Protein 3RFE (pdb70)

Organism: Homo sapiens (NCBI:txid9606)

CATH classification: 3.80.10.10

GO terms:
  GO:0005886 plasma membrane (C, TAS)
  GO:0042802 identical protein binding (F, IPI)
  GO:0005515 protein binding (F, IPI)
  GO:0010572 positive regulation of platelet activation (P, IDA)
  GO:0051209 release of sequestered calcium ion into cytosol (P, IDA)
  GO:0007597 blood coagulation, intrinsic pathway (P, IPI)

InterPro domains:
  IPR000372 Leucine-rich repeat N-terminal domain [SM00013] (25-59)
  IPR000483 Cysteine-rich flanking region, C-terminal [SM00082] (89-142)
  IPR032675 Leucine-rich repeat domain superfamily [G3DSA:3.80.10.10] (25-147)
  IPR052313 Platelet Glycoprotein Ib-IX-V Complex [PTHR22650] (9-182)
  IPR060417 Platelet glycoprotein Ib beta chain, C-terminal [PF28456] (143-193)

Structure (mmCIF, N/CA/C/O backbone):
data_3RFE
#
_entry.id   3RFE
#
_cell.length_a   61.506
_cell.length_b   34.764
_cell.length_c   71.532
_cell.angle_alpha   90.00
_cell.angle_beta   92.15
_cell.angle_gamma   90.00
#
_symmetry.space_group_name_H-M   'P 1 21 1'
#
loop_
_entity.id
_entity.type
_entity.pdbx_description
1 polymer 'Platelet glycoprotein Ib beta chain'
2 non-polymer 2-acetamido-2-deoxy-beta-D-glucopyranose
3 non-polymer 'MAGNESIUM ION'
4 non-polymer 'SULFATE ION'
5 water water
#
loop_
_atom_site.group_PDB
_atom_site.id
_atom_site.type_symbol
_atom_site.label_atom_id
_atom_site.label_alt_id
_atom_site.label_comp_id
_atom_site.label_asym_id
_atom_site.label_e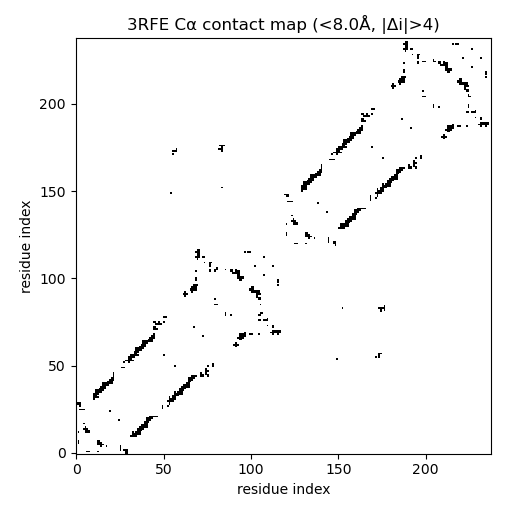ntity_id
_atom_site.label_seq_id
_atom_site.pdbx_PDB_ins_code
_atom_site.Cartn_x
_atom_site.Cartn_y
_atom_site.Cartn_z
_atom_site.occupancy
_atom_site.B_iso_or_equiv
_atom_site.auth_seq_id
_atom_site.auth_comp_id
_atom_site.auth_asym_id
_atom_site.auth_atom_id
_atom_site.pdbx_PDB_model_num
ATOM 1 N N . PRO A 1 1 ? 13.580 -2.996 3.994 1.00 28.53 0 PRO A N 1
ATOM 2 C CA . PRO A 1 1 ? 14.424 -2.999 2.765 1.00 27.48 0 PRO A CA 1
ATOM 3 C C . PRO A 1 1 ? 15.957 -2.728 3.036 1.00 23.79 0 PRO A C 1
ATOM 4 O O . PRO A 1 1 ? 16.327 -1.611 3.313 1.00 25.54 0 PRO A O 1
ATOM 8 N N . CYS A 1 2 ? 16.802 -3.745 2.954 1.00 20.13 1 CYS A N 1
ATOM 9 C CA . CYS A 1 2 ? 18.213 -3.620 3.351 1.00 17.13 1 CYS A CA 1
ATOM 10 C C . CYS A 1 2 ? 19.048 -2.997 2.243 1.00 16.06 1 CYS A C 1
ATOM 11 O O . CYS A 1 2 ? 19.139 -3.582 1.179 1.00 16.25 1 CYS A O 1
ATOM 14 N N . PRO A 1 3 ? 19.663 -1.817 2.476 1.00 15.25 2 PRO A N 1
ATOM 15 C CA . PRO A 1 3 ? 20.418 -1.095 1.467 1.00 15.56 2 PRO A CA 1
ATOM 16 C C . PRO A 1 3 ? 21.472 -1.961 0.827 1.00 13.28 2 PRO A C 1
ATOM 17 O O . PRO A 1 3 ? 22.109 -2.754 1.515 1.00 14.97 2 PRO A O 1
ATOM 21 N N . ALA A 1 4 ? 21.650 -1.802 -0.468 1.00 15.09 3 ALA A N 1
ATOM 22 C CA . ALA A 1 4 ? 22.372 -2.655 -1.287 1.00 16.95 3 ALA A CA 1
ATOM 23 C C . ALA A 1 4 ? 23.697 -2.962 -0.842 1.00 15.22 3 ALA A C 1
ATOM 24 O O . ALA A 1 4 ? 24.046 -4.160 -0.876 1.00 16.26 3 ALA A O 1
ATOM 26 N N . PRO A 1 5 ? 24.488 -1.970 -0.429 1.00 14.56 4 PRO A N 1
ATOM 27 C CA . PRO A 1 5 ? 25.852 -2.373 -0.011 1.00 13.19 4 PRO A CA 1
ATOM 28 C C . PRO A 1 5 ? 25.978 -3.216 1.310 1.00 10.90 4 PRO A C 1
ATOM 29 O O . PRO A 1 5 ? 27.031 -3.822 1.581 1.00 15.70 4 PRO A O 1
ATOM 33 N N . CYS A 1 6 ? 24.923 -3.240 2.127 1.00 9.56 5 CYS A N 1
ATOM 34 C CA . CYS A 1 6 ? 24.969 -3.699 3.550 1.00 10.79 5 CYS A CA 1
ATOM 35 C C . CYS A 1 6 ? 24.367 -5.079 3.782 1.00 11.07 5 CYS A C 1
ATOM 36 O O . CYS A 1 6 ? 23.715 -5.643 2.877 1.00 11.63 5 CYS A O 1
ATOM 39 N N . SER A 1 7 ? 24.567 -5.623 4.959 1.00 11.64 6 SER A N 1
ATOM 40 C CA . SER A 1 7 ? 23.931 -6.885 5.424 1.00 14.03 6 SER A CA 1
ATOM 41 C C . SER A 1 7 ? 23.087 -6.535 6.650 1.00 14.54 6 SER A C 1
ATOM 42 O O . SER A 1 7 ? 23.617 -5.922 7.582 1.00 14.91 6 SER A O 1
ATOM 45 N N . CYS A 1 8 ? 21.796 -6.898 6.675 1.00 14.06 7 CYS A N 1
ATOM 46 C CA . CYS A 1 8 ? 20.889 -6.599 7.749 1.00 14.48 7 CYS A CA 1
ATOM 47 C C . CYS A 1 8 ? 20.491 -7.928 8.463 1.00 15.53 7 CYS A C 1
ATOM 48 O O . CYS A 1 8 ? 20.303 -8.953 7.796 1.00 19.26 7 CYS A O 1
ATOM 51 N N . ALA A 1 9 ? 20.369 -7.902 9.786 1.00 17.26 8 ALA A N 1
ATOM 52 C CA . ALA A 1 9 ? 19.645 -8.958 10.542 1.00 19.30 8 ALA A CA 1
ATOM 53 C C . ALA A 1 9 ? 18.839 -8.217 11.592 1.00 20.92 8 ALA A C 1
ATOM 54 O O . ALA A 1 9 ? 19.411 -7.427 12.342 1.00 21.74 8 ALA A O 1
ATOM 56 N N . GLY A 1 10 ? 17.521 -8.449 11.671 1.00 22.21 9 GLY A N 1
ATOM 57 C CA . GLY A 1 10 ? 16.736 -7.802 12.736 1.00 22.89 9 GLY A CA 1
ATOM 58 C C . GLY A 1 10 ? 16.795 -6.329 12.454 1.00 21.94 9 GLY A C 1
ATOM 59 O O . GLY A 1 10 ? 16.477 -5.920 11.344 1.00 24.80 9 GLY A O 1
ATOM 60 N N . THR A 1 11 ? 17.195 -5.532 13.439 1.00 22.05 10 THR A N 1
ATOM 61 C CA . THR A 1 11 ? 17.265 -4.067 13.232 1.00 20.74 10 THR A CA 1
ATOM 62 C C . THR A 1 11 ? 18.754 -3.610 13.301 1.00 17.40 10 THR A C 1
ATOM 63 O O . THR A 1 11 ? 19.032 -2.412 13.526 1.00 16.72 10 THR A O 1
ATOM 67 N N . LEU A 1 12 ? 19.678 -4.545 13.120 1.00 15.98 11 LEU A N 1
ATOM 68 C CA . LEU A 1 12 ? 21.098 -4.240 12.922 0.50 12.40 11 LEU A CA 1
ATOM 69 C C . LEU A 1 12 ? 21.336 -4.140 11.422 1.00 13.59 11 LEU A C 1
ATOM 70 O O . LEU A 1 12 ? 20.958 -5.031 10.620 1.00 16.04 11 LEU A O 1
ATOM 75 N N . VAL A 1 13 ? 21.964 -3.042 11.052 1.00 10.99 12 VAL A N 1
ATOM 76 C CA . VAL A 1 13 ? 22.403 -2.826 9.652 1.00 10.24 12 VAL A CA 1
ATOM 77 C C . VAL A 1 13 ? 23.923 -2.814 9.711 1.00 9.51 12 VAL A C 1
ATOM 78 O O . VAL A 1 13 ? 24.515 -1.870 10.351 1.00 10.60 12 VAL A O 1
ATOM 82 N N . ASP A 1 14 ? 24.604 -3.782 9.108 1.00 8.91 13 ASP A N 1
ATOM 83 C CA . ASP A 1 14 ? 26.045 -3.847 9.015 1.00 9.17 13 ASP A CA 1
ATOM 84 C C . ASP A 1 14 ? 26.477 -3.275 7.668 1.00 8.70 13 ASP A C 1
ATOM 85 O O . ASP A 1 14 ? 26.355 -3.967 6.623 1.00 8.46 13 ASP A O 1
ATOM 90 N N . CYS A 1 15 ? 26.967 -2.049 7.662 1.00 7.98 14 CYS A N 1
ATOM 91 C CA . CYS A 1 15 ? 27.556 -1.433 6.504 1.00 7.47 14 CYS A CA 1
ATOM 92 C C . CYS A 1 15 ? 29.036 -1.197 6.715 1.00 6.48 14 CYS A C 1
ATOM 93 O O . CYS A 1 15 ? 29.602 -0.299 6.073 1.00 7.93 14 CYS A O 1
ATOM 96 N N . GLY A 1 16 ? 29.696 -1.945 7.567 1.00 6.43 15 GLY A N 1
ATOM 97 C CA . GLY A 1 16 ? 31.064 -1.682 7.875 1.00 6.83 15 GLY A CA 1
ATOM 98 C C . GLY A 1 16 ? 32.057 -2.160 6.840 1.00 6.14 15 GLY A C 1
ATOM 99 O O . GLY A 1 16 ? 31.749 -3.134 6.090 1.00 7.09 15 GLY A O 1
ATOM 100 N N . ARG A 1 17 ? 33.221 -1.550 6.742 1.00 5.81 16 ARG A N 1
ATOM 101 C CA . ARG A 1 17 ? 34.361 -2.185 6.063 1.00 6.35 16 ARG A CA 1
ATOM 102 C C . ARG A 1 17 ? 34.067 -2.493 4.619 1.00 7.23 16 ARG A C 1
ATOM 103 O O . ARG A 1 17 ? 34.427 -3.527 4.078 1.00 8.62 16 ARG A O 1
ATOM 111 N N . ARG A 1 18 ? 33.382 -1.567 3.948 1.00 6.43 17 ARG A N 1
ATOM 112 C CA . ARG A 1 18 ? 32.894 -1.731 2.600 1.00 6.82 17 ARG A CA 1
ATOM 113 C C . ARG A 1 18 ? 33.344 -0.591 1.677 1.00 6.59 17 ARG A C 1
ATOM 114 O O . ARG A 1 18 ? 32.788 -0.437 0.576 1.00 7.16 17 ARG A O 1
ATOM 122 N N . GLY A 1 19 ? 34.298 0.193 2.077 1.00 6.25 18 GLY A N 1
ATOM 123 C CA . GLY A 1 19 ? 34.843 1.227 1.247 1.00 7.01 18 GLY A CA 1
ATOM 124 C C . GLY A 1 19 ? 33.869 2.359 1.019 1.00 6.34 18 GLY A C 1
ATOM 125 O O . GLY A 1 19 ? 34.030 3.117 0.033 1.00 7.57 18 GLY A O 1
ATOM 126 N N . LEU A 1 20 ? 32.846 2.555 1.846 1.00 5.93 19 LEU A N 1
ATOM 127 C CA . LEU A 1 20 ? 31.851 3.611 1.637 1.00 6.01 19 LEU A CA 1
ATOM 128 C C . LEU A 1 20 ? 32.401 4.987 1.850 1.00 5.74 19 LEU A C 1
ATOM 129 O O . LEU A 1 20 ? 33.281 5.236 2.659 1.00 5.75 19 LEU A O 1
ATOM 134 N N . THR A 1 21 ? 31.836 5.865 1.060 1.00 6.12 20 THR A N 1
ATOM 135 C CA . THR A 1 21 ? 32.103 7.334 1.151 1.00 6.77 20 THR A CA 1
ATOM 136 C C . THR A 1 21 ? 30.786 8.063 1.180 1.00 5.93 20 THR A C 1
ATOM 137 O O . THR A 1 21 ? 29.732 7.511 0.950 1.00 6.40 20 THR A O 1
ATOM 141 N N . TRP A 1 22 ? 30.826 9.399 1.483 1.00 6.73 21 TRP A N 1
ATOM 142 C CA . TRP A 1 22 ? 29.608 10.175 1.360 1.00 6.86 21 TRP A CA 1
ATOM 143 C C . TRP A 1 22 ? 28.912 9.934 0.046 1.00 7.18 21 TRP A C 1
ATOM 144 O O . TRP A 1 22 ? 27.721 9.727 0.051 1.00 8.69 21 TRP A O 1
ATOM 155 N N . ALA A 1 23 ? 29.650 9.987 -1.036 1.00 7.55 22 ALA A N 1
ATOM 156 C CA . ALA A 1 23 ? 29.029 9.859 -2.393 1.00 9.22 22 ALA A CA 1
ATOM 157 C C . ALA A 1 23 ? 28.312 8.534 -2.526 1.00 9.83 22 ALA A C 1
ATOM 158 O O . ALA A 1 23 ? 27.222 8.520 -3.190 1.00 11.05 22 ALA A O 1
ATOM 160 N N . SER A 1 24 ? 28.832 7.465 -1.970 1.00 8.22 23 SER A N 1
ATOM 161 C CA . SER A 1 24 ? 28.285 6.136 -2.205 1.00 7.98 23 SER A CA 1
ATOM 162 C C . SER A 1 24 ? 27.426 5.618 -1.106 1.00 7.87 23 SER A C 1
ATOM 163 O O . SER A 1 24 ? 26.846 4.529 -1.252 1.00 11.77 23 SER A O 1
ATOM 166 N N . LEU A 1 25 ? 27.248 6.314 0.006 1.00 8.29 24 LEU A N 1
ATOM 167 C CA . LEU A 1 25 ? 26.366 5.827 1.067 1.00 8.98 24 LEU A CA 1
ATOM 168 C C . LEU A 1 25 ? 24.919 5.756 0.580 1.00 11.18 24 LEU A C 1
ATOM 169 O O . LEU A 1 25 ? 24.428 6.621 -0.203 1.00 11.91 24 LEU A O 1
ATOM 174 N N . PRO A 1 26 ? 24.216 4.735 1.030 1.00 10.97 25 PRO A N 1
ATOM 175 C CA . PRO A 1 26 ? 22.771 4.683 0.803 1.00 11.98 25 PRO A CA 1
ATOM 176 C C . PRO A 1 26 ? 22.108 5.960 1.237 1.00 14.02 25 PRO A C 1
ATOM 177 O O . PRO A 1 26 ? 22.522 6.580 2.273 1.00 12.38 25 PRO A O 1
ATOM 181 N N . THR A 1 27 ? 21.092 6.414 0.514 1.00 15.16 26 THR A N 1
ATOM 182 C CA . THR A 1 27 ? 20.469 7.667 0.937 1.00 19.89 26 THR A CA 1
ATOM 183 C C . THR A 1 27 ? 19.498 7.491 2.073 1.00 22.17 26 THR A C 1
ATOM 184 O O . THR A 1 27 ? 19.197 8.473 2.765 1.00 26.06 26 THR A O 1
ATOM 188 N N . ALA A 1 28 ? 19.037 6.261 2.243 1.00 22.40 27 ALA A N 1
ATOM 189 C CA . ALA A 1 28 ? 18.313 5.949 3.468 1.00 24.38 27 ALA A CA 1
ATOM 190 C C . ALA A 1 28 ? 18.445 4.477 3.889 1.00 23.85 27 ALA A C 1
ATOM 191 O O . ALA A 1 28 ? 18.923 3.555 3.172 1.00 23.05 27 ALA A O 1
ATOM 193 N N . PHE A 1 29 ? 18.008 4.251 5.109 1.00 24.41 28 PHE A N 1
ATOM 194 C CA . PHE A 1 29 ? 18.239 3.022 5.812 1.00 22.32 28 PHE A CA 1
ATOM 195 C C . PHE A 1 29 ? 16.893 2.715 6.376 1.00 21.17 28 PHE A C 1
ATOM 196 O O . PHE A 1 29 ? 16.026 3.601 6.482 1.00 22.52 28 PHE A O 1
ATOM 204 N N . PRO A 1 30 ? 16.684 1.471 6.742 1.00 20.13 29 PRO A N 1
ATOM 205 C CA . PRO A 1 30 ? 15.386 1.085 7.258 1.00 19.96 29 PRO A CA 1
ATOM 206 C C . PRO A 1 30 ? 15.042 1.971 8.466 1.00 19.93 29 PRO A C 1
ATOM 207 O O . PRO A 1 30 ? 15.866 2.114 9.382 1.00 17.88 29 PRO A O 1
ATOM 211 N N . VAL A 1 31 ? 13.850 2.558 8.468 1.00 20.28 30 VAL A N 1
ATOM 212 C CA . VAL A 1 31 ? 13.455 3.500 9.522 1.00 21.14 30 VAL A CA 1
ATOM 213 C C . VAL A 1 31 ? 13.445 2.830 10.941 1.00 20.22 30 VAL A C 1
ATOM 214 O O . VAL A 1 31 ? 13.555 3.524 11.960 1.00 21.20 30 VAL A O 1
ATOM 218 N N . ASP A 1 32 ? 13.323 1.512 11.032 1.00 18.11 31 ASP A N 1
ATOM 219 C CA . ASP A 1 32 ? 13.352 0.821 12.314 1.00 19.11 31 ASP A CA 1
ATOM 220 C C . ASP A 1 32 ? 14.748 0.441 12.847 1.00 17.98 31 ASP A C 1
ATOM 221 O O . ASP A 1 32 ? 14.874 -0.232 13.875 1.00 17.10 31 ASP A O 1
ATOM 226 N N . THR A 1 33 ? 15.800 0.872 12.136 1.00 16.15 32 THR A N 1
ATOM 227 C CA . THR A 1 33 ? 17.164 0.471 12.534 1.00 12.75 32 THR A CA 1
ATOM 228 C C . THR A 1 33 ? 17.500 0.966 13.996 1.00 11.75 32 THR A C 1
ATOM 229 O O . THR A 1 33 ? 17.253 2.097 14.297 1.00 13.31 32 THR A O 1
ATOM 233 N N . THR A 1 34 ? 18.044 0.054 14.738 1.00 12.20 33 THR A N 1
ATOM 234 C CA . THR A 1 34 ? 18.514 0.376 16.092 1.00 14.07 33 THR A CA 1
ATOM 235 C C . THR A 1 34 ? 20.037 0.388 16.265 1.00 12.87 33 THR A C 1
ATOM 236 O O . THR A 1 34 ? 20.538 1.061 17.175 1.00 11.77 33 THR A O 1
ATOM 240 N N . GLU A 1 35 ? 20.769 -0.347 15.398 1.00 12.09 34 GLU A N 1
ATOM 241 C CA . GLU A 1 35 ? 22.220 -0.329 15.444 1.00 11.61 34 GLU A CA 1
ATOM 242 C C . GLU A 1 35 ? 22.710 -0.256 13.991 1.00 10.29 34 GLU A C 1
ATOM 243 O O . GLU A 1 35 ? 22.333 -1.117 13.148 1.00 12.51 34 GLU A O 1
ATOM 249 N N . LEU A 1 36 ? 23.535 0.762 13.726 1.00 8.80 35 LEU A N 1
ATOM 250 C CA . LEU A 1 36 ? 24.150 0.946 12.378 1.00 7.23 35 LEU A CA 1
ATOM 251 C C . LEU A 1 36 ? 25.636 0.854 12.490 1.00 7.41 35 LEU A C 1
ATOM 252 O O . LEU A 1 36 ? 26.292 1.657 13.261 1.00 8.97 35 LEU A O 1
ATOM 257 N N . VAL A 1 37 ? 26.250 -0.066 11.774 1.00 6.58 36 VAL A N 1
ATOM 258 C CA . VAL A 1 37 ? 27.703 -0.225 11.710 1.00 6.77 36 VAL A CA 1
ATOM 259 C C . VAL A 1 37 ? 28.237 0.456 10.451 1.00 5.92 36 VAL A C 1
ATOM 260 O O . VAL A 1 37 ? 27.903 0.010 9.333 1.00 7.15 36 VAL A O 1
ATOM 264 N N . LEU A 1 38 ? 29.036 1.488 10.628 1.00 5.69 37 LEU A N 1
ATOM 265 C CA . LEU A 1 38 ? 29.784 2.178 9.543 1.00 5.29 37 LEU A CA 1
ATOM 266 C C . LEU A 1 38 ? 31.238 2.143 9.758 1.00 5.17 37 LEU A C 1
ATOM 267 O O . LEU A 1 38 ? 31.999 2.830 9.044 1.00 5.03 37 LEU A O 1
ATOM 272 N N . THR A 1 39 ? 31.728 1.355 10.711 1.00 6.21 38 THR A N 1
ATOM 273 C CA . THR A 1 39 ? 33.145 1.257 11.044 1.00 5.69 38 THR A CA 1
ATOM 274 C C . THR A 1 39 ? 33.992 0.889 9.864 1.00 4.88 38 THR A C 1
ATOM 275 O O . THR A 1 39 ? 33.606 -0.018 9.056 1.00 6.03 38 THR A O 1
ATOM 279 N N . GLY A 1 40 ? 35.126 1.525 9.722 1.00 5.02 39 GLY A N 1
ATOM 280 C CA . GLY A 1 40 ? 36.146 1.024 8.849 1.00 5.79 39 GLY A CA 1
ATOM 281 C C . GLY A 1 40 ? 35.899 1.275 7.383 1.00 5.64 39 GLY A C 1
ATOM 282 O O . GLY A 1 40 ? 36.424 0.554 6.537 1.00 7.15 39 GLY A O 1
ATOM 283 N N . ASN A 1 41 ? 35.091 2.287 7.056 1.00 5.52 40 ASN A N 1
ATOM 284 C CA . ASN A 1 41 ? 34.890 2.755 5.654 1.00 5.72 40 ASN A CA 1
ATOM 285 C C . ASN A 1 41 ? 35.899 3.810 5.331 1.00 5.58 40 ASN A C 1
ATOM 286 O O . ASN A 1 41 ? 36.934 3.910 5.935 1.00 7.02 40 ASN A O 1
ATOM 291 N N . ASN A 1 42 ? 35.519 4.625 4.317 1.00 5.81 41 ASN A N 1
ATOM 292 C CA . ASN A 1 42 ? 36.326 5.697 3.818 1.00 6.94 41 ASN A CA 1
ATOM 293 C C . ASN A 1 42 ? 35.666 7.054 4.063 1.00 5.68 41 ASN A C 1
ATOM 294 O O . ASN A 1 42 ? 35.888 8.030 3.299 1.00 7.36 41 ASN A O 1
ATOM 299 N N . LEU A 1 43 ? 34.842 7.164 5.096 1.00 5.64 42 LEU A N 1
ATOM 300 C CA . LEU A 1 43 ? 34.039 8.367 5.307 1.00 5.35 42 LEU A CA 1
ATOM 301 C C . LEU A 1 43 ? 34.825 9.492 5.953 1.00 5.65 42 LEU A C 1
ATOM 302 O O . LEU A 1 43 ? 35.563 9.298 6.914 1.00 5.45 42 LEU A O 1
ATOM 307 N N . THR A 1 44 ? 34.616 10.672 5.375 1.00 5.18 43 THR A N 1
ATOM 308 C CA . THR A 1 44 ? 35.222 11.879 5.931 1.00 5.45 43 THR A CA 1
ATOM 309 C C . THR A 1 44 ? 34.173 12.753 6.639 1.00 4.03 43 THR A C 1
ATOM 310 O O . THR A 1 44 ? 34.551 13.636 7.459 1.00 5.31 43 THR A O 1
ATOM 314 N N . ALA A 1 45 ? 32.899 12.557 6.357 1.00 4.95 44 ALA A N 1
ATOM 315 C CA . ALA A 1 45 ? 31.767 13.247 6.971 1.00 5.06 44 ALA A CA 1
ATOM 316 C C . ALA A 1 45 ? 30.529 12.453 6.611 1.00 4.17 44 ALA A C 1
ATOM 317 O O . ALA A 1 45 ? 30.570 11.532 5.778 1.00 6.09 44 ALA A O 1
ATOM 319 N N . LEU A 1 46 ? 29.402 12.776 7.230 1.00 5.96 45 LEU A N 1
ATOM 320 C CA . LEU A 1 46 ? 28.091 12.172 6.941 1.00 6.23 45 LEU A CA 1
ATOM 321 C C . LEU A 1 46 ? 27.118 13.181 6.353 1.00 7.50 45 LEU A C 1
ATOM 322 O O . LEU A 1 46 ? 27.064 14.297 6.813 1.00 8.54 45 LEU A O 1
ATOM 327 N N . PRO A 1 47 ? 26.325 12.802 5.316 1.00 8.30 46 PRO A N 1
ATOM 328 C CA . PRO A 1 47 ? 25.326 13.689 4.732 1.00 9.79 46 PRO A CA 1
ATOM 329 C C . PRO A 1 47 ? 24.335 14.208 5.805 1.00 10.22 46 PRO A C 1
ATOM 330 O O . PRO A 1 47 ? 24.005 13.454 6.744 1.00 10.73 46 PRO A O 1
ATOM 334 N N . PRO A 1 48 ? 23.872 15.445 5.686 1.00 11.04 47 PRO A N 1
ATOM 335 C CA . PRO A 1 48 ? 22.964 15.983 6.668 1.00 14.16 47 PRO A CA 1
ATOM 336 C C . PRO A 1 48 ? 21.698 15.141 6.689 1.00 15.46 47 PRO A C 1
ATOM 337 O O . PRO A 1 48 ? 21.232 14.714 5.676 1.00 17.79 47 PRO A O 1
ATOM 341 N N . GLY A 1 49 ? 21.129 14.891 7.862 1.00 18.05 48 GLY A N 1
ATOM 342 C CA . GLY A 1 49 ? 19.881 14.145 7.950 1.00 19.99 48 GLY A CA 1
ATOM 343 C C . GLY A 1 49 ? 19.990 12.620 7.950 1.00 21.42 48 GLY A C 1
ATOM 344 O O . GLY A 1 49 ? 18.997 11.967 8.286 1.00 22.49 48 GLY A O 1
ATOM 345 N N . LEU A 1 50 ? 21.134 12.019 7.596 1.00 16.87 49 LEU A N 1
ATOM 346 C CA . LEU A 1 50 ? 21.198 10.554 7.519 1.00 15.37 49 LEU A CA 1
ATOM 347 C C . LEU A 1 50 ? 20.857 9.925 8.881 1.00 14.41 49 LEU A C 1
ATOM 348 O O . LEU A 1 50 ? 20.017 9.082 8.960 1.00 14.21 49 LEU A O 1
ATOM 353 N N . LEU A 1 51 ? 21.531 10.340 9.967 1.00 13.80 50 LEU A N 1
ATOM 354 C CA . LEU A 1 51 ? 21.266 9.695 11.260 1.00 14.09 50 LEU A CA 1
ATOM 355 C C . LEU A 1 51 ? 19.929 10.179 11.872 1.00 16.39 50 LEU A C 1
ATOM 356 O O . LEU A 1 51 ? 19.268 9.414 12.530 1.00 15.54 50 LEU A O 1
ATOM 361 N N . ASP A 1 52 ? 19.570 11.437 11.642 1.00 16.36 51 ASP A N 1
ATOM 362 C CA . ASP A 1 52 ? 18.286 11.948 12.207 1.00 19.59 51 ASP A CA 1
ATOM 363 C C . ASP A 1 52 ? 17.057 11.345 11.566 1.00 20.17 51 ASP A C 1
ATOM 364 O O . ASP A 1 52 ? 15.975 11.499 12.095 1.00 22.23 51 ASP A O 1
ATOM 369 N N . ALA A 1 53 ? 17.184 10.659 10.440 1.00 18.57 52 ALA A N 1
ATOM 370 C CA . ALA A 1 53 ? 16.066 10.061 9.756 1.00 18.61 52 ALA A CA 1
ATOM 371 C C . ALA A 1 53 ? 15.964 8.680 10.356 1.00 17.18 52 ALA A C 1
ATOM 372 O O . ALA A 1 53 ? 15.140 7.825 9.919 1.00 17.96 52 ALA A O 1
ATOM 374 N N . LEU A 1 54 ? 16.788 8.390 11.383 1.00 15.96 53 LEU A N 1
ATOM 375 C CA . LEU A 1 54 ? 16.718 7.055 11.980 1.00 14.63 53 LEU A CA 1
ATOM 376 C C . LEU A 1 54 ? 16.301 7.205 13.459 1.00 17.70 53 LEU A C 1
ATOM 377 O O . LEU A 1 54 ? 17.135 7.148 14.385 1.00 16.97 53 LEU A O 1
ATOM 382 N N . PRO A 1 55 ? 14.988 7.406 13.693 1.00 18.64 54 PRO A N 1
ATOM 383 C CA . PRO A 1 55 ? 14.556 7.876 15.017 1.00 21.15 54 PRO A CA 1
ATOM 384 C C . PRO A 1 55 ? 14.636 6.825 16.103 1.00 18.91 54 PRO A C 1
ATOM 385 O O . PRO A 1 55 ? 14.528 7.183 17.315 1.00 22.17 54 PRO A O 1
ATOM 389 N N . ALA A 1 56 ? 14.822 5.557 15.755 1.00 17.05 55 ALA A N 1
ATOM 390 C CA . ALA A 1 56 ? 14.975 4.467 16.679 1.00 14.97 55 ALA A CA 1
ATOM 391 C C . ALA A 1 56 ? 16.479 4.083 16.963 1.00 14.26 55 ALA A C 1
ATOM 392 O O . ALA A 1 56 ? 16.785 3.165 17.718 1.00 13.87 55 ALA A O 1
ATOM 394 N N . LEU A 1 57 ? 17.419 4.818 16.329 1.00 13.36 56 LEU A N 1
ATOM 395 C CA . LEU A 1 57 ? 18.829 4.406 16.455 1.00 11.84 56 LEU A CA 1
ATOM 396 C C . LEU A 1 57 ? 19.291 4.519 17.912 1.00 10.46 56 LEU A C 1
ATOM 397 O O . LEU A 1 57 ? 19.095 5.596 18.539 1.00 12.94 56 LEU A O 1
ATOM 402 N N . ARG A 1 58 ? 19.855 3.451 18.376 1.00 10.36 57 ARG A N 1
ATOM 403 C CA . ARG A 1 58 ? 20.458 3.472 19.725 1.00 13.27 57 ARG A CA 1
ATOM 404 C C . ARG A 1 58 ? 21.937 3.803 19.676 1.00 15.50 57 ARG A C 1
ATOM 405 O O . ARG A 1 58 ? 22.472 4.657 20.439 1.00 17.77 57 ARG A O 1
ATOM 413 N N . THR A 1 59 ? 22.625 3.140 18.784 1.00 16.58 58 THR A N 1
ATOM 414 C CA . THR A 1 59 ? 24.046 3.260 18.715 1.00 17.08 58 THR A CA 1
ATOM 415 C C . THR A 1 59 ? 24.435 3.240 17.221 1.00 15.11 58 THR A C 1
ATOM 416 O O . THR A 1 59 ? 23.796 2.544 16.366 1.00 15.49 58 THR A O 1
ATOM 420 N N . ALA A 1 60 ? 25.459 3.997 16.925 1.00 14.43 59 ALA A N 1
ATOM 421 C CA . ALA A 1 60 ? 26.073 3.947 15.610 1.00 11.62 59 ALA A CA 1
ATOM 422 C C . ALA A 1 60 ? 27.539 3.627 15.844 1.00 10.70 59 ALA A C 1
ATOM 423 O O . ALA A 1 60 ? 28.177 4.234 16.780 1.00 12.41 59 ALA A O 1
ATOM 425 N N . HIS A 1 61 ? 28.171 2.709 15.081 1.00 7.97 60 HIS A N 1
ATOM 426 C CA . HIS A 1 61 ? 29.586 2.437 15.160 1.00 6.68 60 HIS A CA 1
ATOM 427 C C . HIS A 1 61 ? 30.260 3.134 14.044 1.00 6.52 60 HIS A C 1
ATOM 428 O O . HIS A 1 61 ? 29.959 2.819 12.864 1.00 6.44 60 HIS A O 1
ATOM 435 N N . LEU A 1 62 ? 31.161 4.069 14.363 1.00 6.06 61 LEU A N 1
ATOM 436 C CA . LEU A 1 62 ? 31.660 5.030 13.394 1.00 6.48 61 LEU A CA 1
ATOM 437 C C . LEU A 1 62 ? 33.171 5.078 13.340 1.00 5.59 61 LEU A C 1
ATOM 438 O O . LEU A 1 62 ? 33.758 5.917 12.613 1.00 6.23 61 LEU A O 1
ATOM 443 N N . GLY A 1 63 ? 33.863 4.201 14.093 1.00 5.06 62 GLY A N 1
ATOM 444 C CA . GLY A 1 63 ? 35.301 4.317 14.189 1.00 5.75 62 GLY A CA 1
ATOM 445 C C . GLY A 1 63 ? 36.007 3.899 12.949 1.00 5.69 62 GLY A C 1
ATOM 446 O O . GLY A 1 63 ? 35.394 3.323 11.991 1.00 6.02 62 GLY A O 1
ATOM 447 N N . ALA A 1 64 ? 37.295 4.145 12.904 1.00 5.86 63 ALA A N 1
ATOM 448 C CA . ALA A 1 64 ? 38.141 3.691 11.810 1.00 7.68 63 ALA A CA 1
ATOM 449 C C . ALA A 1 64 ? 37.730 4.260 10.480 1.00 6.39 63 ALA A C 1
ATOM 450 O O . ALA A 1 64 ? 37.814 3.612 9.468 1.00 8.75 63 ALA A O 1
ATOM 452 N N . ASN A 1 65 ? 37.270 5.503 10.452 1.00 6.01 64 ASN A N 1
ATOM 453 C CA . ASN A 1 65 ? 37.062 6.314 9.228 1.00 5.61 64 ASN A CA 1
ATOM 454 C C . ASN A 1 65 ? 37.916 7.542 9.318 1.00 5.51 64 ASN A C 1
ATOM 455 O O . ASN A 1 65 ? 38.176 8.036 10.439 1.00 5.29 64 ASN A O 1
ATOM 460 N N . PRO A 1 66 ? 38.351 8.073 8.181 1.00 5.19 65 PRO A N 1
ATOM 461 C CA . PRO A 1 66 ? 39.239 9.226 8.164 1.00 5.47 65 PRO A CA 1
ATOM 462 C C . PRO A 1 66 ? 38.445 10.524 8.354 1.00 5.33 65 PRO A C 1
ATOM 463 O O . PRO A 1 66 ? 38.396 11.395 7.457 1.00 6.18 65 PRO A O 1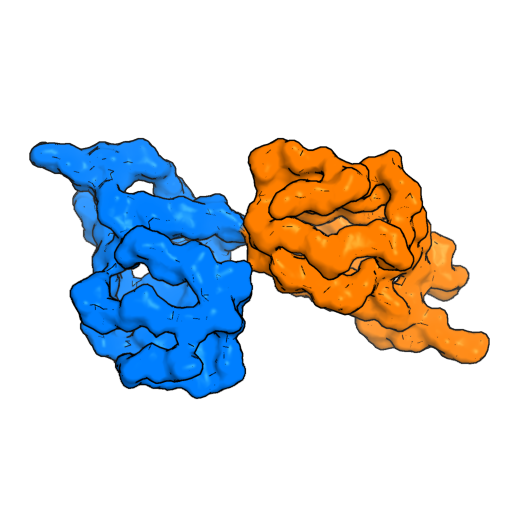
ATOM 467 N N . TRP A 1 67 ? 37.814 10.720 9.480 1.00 5.22 66 TRP A N 1
ATOM 468 C CA . TRP A 1 67 ? 36.939 11.856 9.730 1.00 4.48 66 TRP A CA 1
ATOM 469 C C . TRP A 1 67 ? 37.665 13.182 9.585 1.00 5.17 66 TRP A C 1
ATOM 470 O O . TRP A 1 67 ? 38.736 13.344 10.208 1.00 6.14 66 TRP A O 1
ATOM 481 N N . ARG A 1 68 ? 37.106 14.106 8.804 1.00 5.41 67 ARG A N 1
ATOM 482 C CA . ARG A 1 68 ? 37.680 15.441 8.653 1.00 5.48 67 ARG A CA 1
ATOM 483 C C . ARG A 1 68 ? 36.736 16.402 9.439 1.00 5.19 67 ARG A C 1
ATOM 484 O O . ARG A 1 68 ? 35.533 16.526 9.151 1.00 5.64 67 ARG A O 1
ATOM 492 N N . CYS A 1 69 ? 37.330 17.037 10.429 1.00 6.13 68 CYS A N 1
ATOM 493 C CA . CYS A 1 69 ? 36.512 17.834 11.363 1.00 7.24 68 CYS A CA 1
ATOM 494 C C . CYS A 1 69 ? 36.419 19.259 10.844 1.00 8.86 68 CYS A C 1
ATOM 495 O O . CYS A 1 69 ? 37.104 20.196 11.316 1.00 10.18 68 CYS A O 1
ATOM 498 N N . ASP A 1 70 ? 35.565 19.436 9.881 1.00 7.90 69 ASP A N 1
ATOM 499 C CA . ASP A 1 70 ? 35.243 20.781 9.337 1.00 7.61 69 ASP A CA 1
ATOM 500 C C . ASP A 1 70 ? 33.750 20.945 9.279 1.00 7.27 69 ASP A C 1
ATOM 501 O O . ASP A 1 70 ? 32.966 20.211 9.874 1.00 7.16 69 ASP A O 1
ATOM 506 N N . CYS A 1 71 ? 33.281 21.964 8.516 1.00 8.81 70 CYS A N 1
ATOM 507 C CA . CYS A 1 71 ? 31.915 22.307 8.533 1.00 8.73 70 CYS A CA 1
ATOM 508 C C . CYS A 1 71 ? 31.012 21.207 7.978 1.00 8.89 70 CYS A C 1
ATOM 509 O O . CYS A 1 71 ? 29.845 21.167 8.286 1.00 9.67 70 CYS A O 1
ATOM 512 N N . ARG A 1 72 ? 31.548 20.287 7.154 1.00 7.42 71 ARG A N 1
ATOM 513 C CA . ARG A 1 72 ? 30.730 19.151 6.668 1.00 7.32 71 ARG A CA 1
ATOM 514 C C . ARG A 1 72 ? 30.410 18.137 7.793 1.00 7.74 71 ARG A C 1
ATOM 515 O O . ARG A 1 72 ? 29.547 17.344 7.623 1.00 7.50 71 ARG A O 1
ATOM 523 N N . LEU A 1 73 ? 31.141 18.246 8.879 1.00 6.57 72 LEU A N 1
ATOM 524 C CA . LEU A 1 73 ? 30.912 17.322 10.052 1.00 7.01 72 LEU A CA 1
ATOM 525 C C . LEU A 1 73 ? 29.885 17.894 10.994 1.00 7.08 72 LEU A C 1
ATOM 526 O O . LEU A 1 73 ? 29.571 17.251 12.022 1.00 8.20 72 LEU A O 1
ATOM 531 N N . VAL A 1 74 ? 29.327 19.108 10.720 1.00 9.48 73 VAL A N 1
ATOM 532 C CA . VAL A 1 74 ? 28.382 19.755 11.644 1.00 10.47 73 VAL A CA 1
ATOM 533 C C . VAL A 1 74 ? 27.232 18.795 11.930 1.00 11.69 73 VAL A C 1
ATOM 534 O O . VAL A 1 74 ? 26.864 18.620 13.126 1.00 10.60 73 VAL A O 1
ATOM 538 N N . PRO A 1 75 ? 26.614 18.156 10.971 1.00 11.42 74 PRO A N 1
ATOM 539 C CA . PRO A 1 75 ? 25.554 17.152 11.274 1.00 12.69 74 PRO A CA 1
ATOM 540 C C . PRO A 1 75 ? 25.931 15.960 12.153 1.00 9.86 74 PRO A C 1
ATOM 541 O O . PRO A 1 75 ? 25.195 15.644 13.134 1.00 10.55 74 PRO A O 1
ATOM 545 N N . LEU A 1 76 ? 27.038 15.236 11.892 1.00 8.52 75 LEU A N 1
ATOM 546 C CA . LEU A 1 76 ? 27.493 14.155 12.774 1.00 7.61 75 LEU A CA 1
ATOM 547 C C . LEU A 1 76 ? 27.751 14.687 14.135 1.00 6.21 75 LEU A C 1
ATOM 548 O O . LEU A 1 76 ? 27.377 14.095 15.143 1.00 7.10 75 LEU A O 1
ATOM 553 N N . ARG A 1 77 ? 28.393 15.813 14.247 1.00 6.28 76 ARG A N 1
ATOM 554 C CA . ARG A 1 77 ? 28.685 16.384 15.543 1.00 7.43 76 ARG A CA 1
ATOM 555 C C . ARG A 1 77 ? 27.447 16.669 16.353 1.00 7.45 76 ARG A C 1
ATOM 556 O O . ARG A 1 77 ? 27.382 16.412 17.553 1.00 7.87 76 ARG A O 1
ATOM 564 N N . ALA A 1 78 ? 26.435 17.210 15.701 1.00 8.52 77 ALA A N 1
ATOM 565 C CA . ALA A 1 78 ? 25.177 17.455 16.392 1.00 9.07 77 ALA A CA 1
ATOM 566 C C . ALA A 1 78 ? 24.574 16.181 16.878 1.00 8.17 77 ALA A C 1
ATOM 567 O O . ALA A 1 78 ? 24.048 16.157 18.032 1.00 10.19 77 ALA A O 1
ATOM 569 N N . TRP A 1 79 ? 24.599 15.117 16.091 1.00 9.08 78 TRP A N 1
ATOM 570 C CA . TRP A 1 79 ? 24.045 13.873 16.505 1.00 8.37 78 TRP A CA 1
ATOM 571 C C . TRP A 1 79 ? 24.791 13.333 17.706 1.00 7.68 78 TRP A C 1
ATOM 572 O O . TRP A 1 79 ? 24.201 12.896 18.738 1.00 9.22 78 TRP A O 1
ATOM 583 N N . LEU A 1 80 ? 26.150 13.335 17.657 1.00 7.28 79 LEU A N 1
ATOM 584 C CA . LEU A 1 80 ? 26.939 12.845 18.777 1.00 7.29 79 LEU A CA 1
ATOM 585 C C . LEU A 1 80 ? 26.716 13.626 20.044 1.00 8.29 79 LEU A C 1
ATOM 586 O O . LEU A 1 80 ? 26.592 13.069 21.156 1.00 9.33 79 LEU A O 1
ATOM 591 N N . ALA A 1 81 ? 26.647 14.935 19.921 1.00 8.44 80 ALA A N 1
ATOM 592 C CA . ALA A 1 81 ? 26.478 15.867 21.079 1.00 12.19 80 ALA A CA 1
ATOM 593 C C . ALA A 1 81 ? 25.121 15.628 21.701 1.00 13.37 80 ALA A C 1
ATOM 594 O O . ALA A 1 81 ? 24.982 15.893 22.919 1.00 15.51 80 ALA A O 1
ATOM 596 N N . GLY A 1 82 ? 24.136 15.163 20.970 1.00 11.89 81 GLY A N 1
ATOM 597 C CA . GLY A 1 82 ? 22.829 14.849 21.533 1.00 13.16 81 GLY A CA 1
ATOM 598 C C . GLY A 1 82 ? 22.691 13.449 22.136 1.00 12.20 81 GLY A C 1
ATOM 599 O O . GLY A 1 82 ? 21.562 13.106 22.595 1.00 12.80 81 GLY A O 1
ATOM 600 N N . ARG A 1 83 ? 23.739 12.619 22.172 1.00 10.35 82 ARG A N 1
ATOM 601 C CA . ARG A 1 83 ? 23.565 11.237 22.690 1.00 9.33 82 ARG A CA 1
ATOM 602 C C . ARG A 1 83 ? 23.581 11.265 24.226 1.00 10.42 82 ARG A C 1
ATOM 603 O O . ARG A 1 83 ? 24.201 12.164 24.867 1.00 11.52 82 ARG A O 1
ATOM 611 N N . PRO A 1 84 ? 22.912 10.296 24.861 1.00 9.07 83 PRO A N 1
ATOM 612 C CA . PRO A 1 84 ? 22.836 10.305 26.292 1.00 11.38 83 PRO A CA 1
ATOM 613 C C . PRO A 1 84 ? 24.132 10.059 27.004 1.00 13.15 83 PRO A C 1
ATOM 614 O O . PRO A 1 84 ? 24.307 10.513 28.130 1.00 13.32 83 PRO A O 1
ATOM 618 N N . GLU A 1 85 ? 25.073 9.347 26.389 1.00 12.28 84 GLU A N 1
ATOM 619 C CA . GLU A 1 85 ? 26.413 9.224 26.959 1.00 13.56 84 GLU A CA 1
ATOM 620 C C . GLU A 1 85 ? 27.385 9.394 25.759 1.00 11.66 84 GLU A C 1
ATOM 621 O O . GLU A 1 85 ? 27.236 8.743 24.695 1.00 13.68 84 GLU A O 1
ATOM 627 N N . ARG A 1 86 ? 28.364 10.249 25.930 1.00 10.27 85 ARG A N 1
ATOM 628 C CA . ARG A 1 86 ? 29.419 10.403 24.879 1.00 10.58 85 ARG A CA 1
ATOM 629 C C . ARG A 1 86 ? 30.561 9.460 25.030 1.00 9.27 85 ARG A C 1
ATOM 630 O O . ARG A 1 86 ? 31.308 9.254 24.051 1.00 9.18 85 ARG A O 1
ATOM 638 N N . ALA A 1 87 ? 30.774 8.849 26.204 1.00 10.64 86 ALA A N 1
ATOM 639 C CA . ALA A 1 87 ? 31.881 7.941 26.379 1.00 11.96 86 ALA A CA 1
ATOM 640 C C . ALA A 1 87 ? 31.911 6.792 25.348 1.00 9.76 86 ALA A C 1
ATOM 641 O O . ALA A 1 87 ? 33.025 6.436 24.930 1.00 10.95 86 ALA A O 1
ATOM 643 N N . PRO A 1 88 ? 30.791 6.181 24.900 1.00 10.86 87 PRO A N 1
ATOM 644 C CA . PRO A 1 88 ? 30.860 5.127 23.878 1.00 11.95 87 PRO A CA 1
ATOM 645 C C . PRO A 1 88 ? 31.465 5.583 22.555 1.00 9.91 87 PRO A C 1
ATOM 646 O O . PRO A 1 88 ? 31.796 4.723 21.742 1.00 12.15 87 PRO A O 1
ATOM 650 N N . TYR A 1 89 ? 31.602 6.907 22.355 1.00 8.04 88 TYR A N 1
ATOM 651 C CA . TYR A 1 89 ? 32.120 7.515 21.114 1.00 7.60 88 TYR A CA 1
ATOM 652 C C . TYR A 1 89 ? 33.539 8.000 21.221 1.00 6.65 88 TYR A C 1
ATOM 653 O O . TYR A 1 89 ? 34.017 8.734 20.324 1.00 7.35 88 TYR A O 1
ATOM 662 N N . ARG A 1 90 ? 34.279 7.630 22.259 1.00 7.69 89 ARG A N 1
ATOM 663 C CA . ARG A 1 90 ? 35.603 8.126 22.494 1.00 7.70 89 ARG A CA 1
ATOM 664 C C . ARG A 1 90 ? 36.642 7.550 21.554 1.00 9.06 89 ARG A C 1
ATOM 665 O O . ARG A 1 90 ? 37.783 8.054 21.544 1.00 11.35 89 ARG A O 1
ATOM 673 N N . ASP A 1 91 ? 36.323 6.558 20.789 1.00 8.58 90 ASP A N 1
ATOM 674 C CA . ASP A 1 91 ? 37.232 6.085 19.751 1.00 9.33 90 ASP A CA 1
ATOM 675 C C . ASP A 1 91 ? 37.122 6.898 18.469 1.00 9.04 90 ASP A C 1
ATOM 676 O O . ASP A 1 91 ? 37.887 6.619 17.501 1.00 11.78 90 ASP A O 1
ATOM 681 N N . LEU A 1 92 ? 36.240 7.869 18.368 1.00 7.44 91 LEU A N 1
ATOM 682 C CA . LEU A 1 92 ? 36.071 8.686 17.125 1.00 6.34 91 LEU A CA 1
ATOM 683 C C . LEU A 1 92 ? 37.014 9.853 17.133 1.00 5.43 91 LEU A C 1
ATOM 684 O O . LEU A 1 92 ? 36.879 10.756 17.975 1.00 5.77 91 LEU A O 1
ATOM 689 N N . ARG A 1 93 ? 37.966 9.871 16.212 1.00 5.93 92 ARG A N 1
ATOM 690 C CA . ARG A 1 93 ? 38.988 10.828 16.180 1.00 6.99 92 ARG A CA 1
ATOM 691 C C . ARG A 1 93 ? 39.099 11.558 14.861 1.00 5.51 92 ARG A C 1
ATOM 692 O O . ARG A 1 93 ? 38.949 10.993 13.802 1.00 6.46 92 ARG A O 1
ATOM 700 N N . CYS A 1 94 ? 39.381 12.857 14.920 1.00 4.84 93 CYS A N 1
ATOM 701 C CA . CYS A 1 94 ? 39.654 13.671 13.729 1.00 5.07 93 CYS A CA 1
ATOM 702 C C . CYS A 1 94 ? 41.025 13.421 13.176 1.00 5.58 93 CYS A C 1
ATOM 703 O O . CYS A 1 94 ? 42.032 13.415 13.932 1.00 6.43 93 CYS A O 1
ATOM 706 N N . VAL A 1 95 ? 41.146 13.220 11.858 1.00 5.27 94 VAL A N 1
ATOM 707 C CA . VAL A 1 95 ? 42.466 13.097 11.254 1.00 6.87 94 VAL A CA 1
ATOM 708 C C . VAL A 1 95 ? 42.891 14.401 10.604 1.00 6.49 94 VAL A C 1
ATOM 709 O O . VAL A 1 95 ? 44.107 14.500 10.194 1.00 7.80 94 VAL A O 1
ATOM 713 N N . ALA A 1 96 ? 41.988 15.358 10.497 1.00 6.99 95 ALA A N 1
ATOM 714 C CA . ALA A 1 96 ? 42.236 16.560 9.754 1.00 7.02 95 ALA A CA 1
ATOM 715 C C . ALA A 1 96 ? 41.114 17.510 10.098 1.00 8.36 95 ALA A C 1
ATOM 716 O O . ALA A 1 96 ? 40.104 17.081 10.659 1.00 7.69 95 ALA A O 1
ATOM 718 N N . PRO A 1 97 ? 41.248 18.821 9.780 1.00 9.10 96 PRO A N 1
ATOM 719 C CA . PRO A 1 97 ? 42.495 19.466 9.314 1.00 9.47 96 PRO A CA 1
ATOM 720 C C . PRO A 1 97 ? 43.477 19.554 10.493 1.00 8.95 96 PRO A C 1
ATOM 721 O O . PRO A 1 97 ? 43.158 19.166 11.647 1.00 8.84 96 PRO A O 1
ATOM 725 N N . PRO A 1 98 ? 44.700 20.033 10.297 1.00 10.27 97 PRO A N 1
ATOM 726 C CA . PRO A 1 98 ? 45.723 20.048 11.334 1.00 11.38 97 PRO A CA 1
ATOM 727 C C . PRO A 1 98 ? 45.316 20.636 12.671 1.00 11.74 97 PRO A C 1
ATOM 728 O O . PRO A 1 98 ? 45.750 20.059 13.715 1.00 11.80 97 PRO A O 1
ATOM 732 N N . ALA A 1 99 ? 44.548 21.687 12.667 1.00 11.50 98 ALA A N 1
ATOM 733 C CA . ALA A 1 99 ? 44.150 22.361 13.925 1.00 13.67 98 ALA A CA 1
ATOM 734 C C . ALA A 1 99 ? 43.289 21.436 14.788 1.00 11.65 98 ALA A C 1
ATOM 735 O O . ALA A 1 99 ? 43.296 21.626 16.003 1.00 12.08 98 ALA A O 1
ATOM 737 N N . LEU A 1 100 ? 42.554 20.466 14.214 1.00 9.06 99 LEU A N 1
ATOM 738 C CA . LEU A 1 100 ? 41.710 19.555 14.996 1.00 7.60 99 LEU A CA 1
ATOM 739 C C . LEU A 1 100 ? 42.246 18.136 14.945 1.00 6.43 99 LEU A C 1
ATOM 740 O O . LEU A 1 100 ? 41.656 17.270 15.621 1.00 6.97 99 LEU A O 1
ATOM 745 N N . ARG A 1 101 ? 43.295 17.831 14.222 1.00 6.96 100 ARG A N 1
ATOM 746 C CA . ARG A 1 101 ? 43.755 16.505 14.215 1.00 6.63 100 ARG A CA 1
ATOM 747 C C . ARG A 1 101 ? 44.028 15.938 15.608 1.00 5.26 100 ARG A C 1
ATOM 748 O O . ARG A 1 101 ? 44.754 16.660 16.419 1.00 6.59 100 ARG A O 1
ATOM 756 N N . GLY A 1 102 ? 43.548 14.766 15.895 1.00 5.44 101 GLY A N 1
ATOM 757 C CA . GLY A 1 102 ? 43.760 14.131 17.166 1.00 5.61 101 GLY A CA 1
ATOM 758 C C . GLY A 1 102 ? 42.610 14.440 18.162 1.00 4.30 101 GLY A C 1
ATOM 759 O O . GLY A 1 102 ? 42.535 13.725 19.196 1.00 6.12 101 GLY A O 1
ATOM 760 N N . ARG A 1 103 ? 41.758 15.403 17.895 1.00 5.43 102 ARG A N 1
ATOM 761 C CA . ARG A 1 103 ? 40.593 15.651 18.738 1.00 5.84 102 ARG A CA 1
ATOM 762 C C . ARG A 1 103 ? 39.565 14.549 18.638 1.00 4.92 102 ARG A C 1
ATOM 763 O O . ARG A 1 103 ? 39.363 13.957 17.574 1.00 6.26 102 ARG A O 1
ATOM 771 N N . LEU A 1 104 ? 38.877 14.264 19.741 1.00 4.47 103 LEU A N 1
ATOM 772 C CA . LEU A 1 104 ? 37.767 13.314 19.684 1.00 5.11 103 LEU A CA 1
ATOM 773 C C . LEU A 1 104 ? 36.476 14.007 19.222 1.00 5.59 103 LEU A C 1
ATOM 774 O O . LEU A 1 104 ? 36.071 15.076 19.673 1.00 5.76 103 LEU A O 1
ATOM 779 N N . LEU A 1 105 ? 35.770 13.339 18.293 1.00 5.04 104 LEU A N 1
ATOM 780 C CA . LEU A 1 105 ? 34.539 13.911 17.706 1.00 4.95 104 LEU A CA 1
ATOM 781 C C . LEU A 1 105 ? 33.465 14.318 18.713 1.00 5.18 104 LEU A C 1
ATOM 782 O O . LEU A 1 105 ? 32.869 15.410 18.565 1.00 6.12 104 LEU A O 1
ATOM 787 N N . PRO A 1 106 ? 33.177 13.475 19.741 1.00 6.06 105 PRO A N 1
ATOM 788 C CA . PRO A 1 106 ? 32.023 13.831 20.585 1.00 6.02 105 PRO A CA 1
ATOM 789 C C . PRO A 1 106 ? 32.238 15.078 21.413 1.00 7.38 105 PRO A C 1
ATOM 790 O O . PRO A 1 106 ? 31.171 15.568 21.926 1.00 10.73 105 PRO A O 1
ATOM 794 N N . TYR A 1 107 ? 33.406 15.626 21.582 1.00 6.48 106 TYR A N 1
ATOM 795 C CA . TYR A 1 107 ? 33.626 16.807 22.375 1.00 7.00 106 TYR A CA 1
ATOM 796 C C . TYR A 1 107 ? 33.969 18.052 21.483 1.00 7.66 106 TYR A C 1
ATOM 797 O O . TYR A 1 107 ? 34.370 19.097 21.995 1.00 8.60 106 TYR A O 1
ATOM 806 N N . LEU A 1 108 ? 33.821 17.958 20.182 1.00 5.91 107 LEU A N 1
ATOM 807 C CA . LEU A 1 108 ? 33.917 19.131 19.334 1.00 5.81 107 LEU A CA 1
ATOM 808 C C . LEU A 1 108 ? 32.751 20.089 19.558 1.00 7.32 107 LEU A C 1
ATOM 809 O O . LEU A 1 108 ? 31.621 19.649 19.805 1.00 8.31 107 LEU A O 1
ATOM 814 N N . ALA A 1 109 ? 33.063 21.383 19.448 1.00 9.12 108 ALA A N 1
ATOM 815 C CA . ALA A 1 109 ? 31.992 22.398 19.418 1.00 7.97 108 ALA A CA 1
ATOM 816 C C . ALA A 1 109 ? 31.717 22.810 17.963 1.00 8.08 108 ALA A C 1
ATOM 817 O O . ALA A 1 109 ? 32.592 22.731 17.080 1.00 8.90 108 ALA A O 1
ATOM 819 N N . GLU A 1 110 ? 30.493 23.267 17.739 1.00 9.12 109 GLU A N 1
ATOM 820 C CA . GLU A 1 110 ? 30.063 23.712 16.428 1.00 10.55 109 GLU A CA 1
ATOM 821 C C . GLU A 1 110 ? 30.949 24.826 15.885 1.00 8.50 109 GLU A C 1
ATOM 822 O O . GLU A 1 110 ? 31.347 24.792 14.710 1.00 8.84 109 GLU A O 1
ATOM 828 N N . ASP A 1 111 ? 31.285 25.803 16.714 1.00 9.18 110 ASP A N 1
ATOM 829 C CA . ASP A 1 111 ? 32.098 26.936 16.221 1.00 10.37 110 ASP A CA 1
ATOM 830 C C . ASP A 1 111 ? 33.415 26.531 15.657 1.00 10.30 110 ASP A C 1
ATOM 831 O O . ASP A 1 111 ? 33.894 27.122 14.691 1.00 10.46 110 ASP A O 1
ATOM 836 N N . GLU A 1 112 ? 34.052 25.492 16.263 1.00 9.69 111 GLU A N 1
ATOM 837 C CA . GLU A 1 112 ? 35.327 24.968 15.805 1.00 9.09 111 GLU A CA 1
ATOM 838 C C . GLU A 1 112 ? 35.259 24.386 14.398 1.00 7.77 111 GLU A C 1
ATOM 839 O O . GLU A 1 112 ? 36.172 24.505 13.668 1.00 8.51 111 GLU A O 1
ATOM 845 N N . LEU A 1 113 ? 34.142 23.770 14.131 1.00 7.59 112 LEU A N 1
ATOM 846 C CA . LEU A 1 113 ? 33.992 23.211 12.830 1.00 7.30 112 LEU A CA 1
ATOM 847 C C . LEU A 1 113 ? 33.766 24.316 11.781 1.00 8.08 112 LEU A C 1
ATOM 848 O O . LEU A 1 113 ? 34.262 24.185 10.663 1.00 8.20 112 LEU A O 1
ATOM 853 N N . ARG A 1 114 ? 33.021 25.367 12.147 1.00 6.82 113 ARG A N 1
ATOM 854 C CA . ARG A 1 114 ? 32.875 26.495 11.213 1.00 7.16 113 ARG A CA 1
ATOM 855 C C . ARG A 1 114 ? 34.214 27.079 10.920 1.00 7.75 113 ARG A C 1
ATOM 856 O O . ARG A 1 114 ? 34.547 27.401 9.784 1.00 8.91 113 ARG A O 1
ATOM 864 N N . ALA A 1 115 ? 35.075 27.234 11.973 1.00 8.72 114 ALA A N 1
ATOM 865 C CA . ALA A 1 115 ? 36.366 27.838 11.794 1.00 10.41 114 ALA A CA 1
ATOM 866 C C . ALA A 1 115 ? 37.286 26.979 10.935 1.00 10.86 114 ALA A C 1
ATOM 867 O O . ALA A 1 115 ? 38.175 27.496 10.206 1.00 12.29 114 ALA A O 1
ATOM 869 N N . ALA A 1 116 ? 37.146 25.640 10.956 1.00 10.47 115 ALA A N 1
ATOM 870 C CA . ALA A 1 116 ? 37.958 24.735 10.233 1.00 11.11 115 ALA A CA 1
ATOM 871 C C . ALA A 1 116 ? 37.678 24.738 8.727 1.00 13.40 115 ALA A C 1
ATOM 872 O O . ALA A 1 116 ? 38.430 24.111 7.947 1.00 15.55 115 ALA A O 1
ATOM 874 N N . CYS A 1 117 ? 36.614 25.424 8.287 1.00 12.43 116 CYS A N 1
ATOM 875 C CA . CYS A 1 117 ? 36.415 25.725 6.832 1.00 13.53 116 CYS A CA 1
ATOM 876 C C . CYS A 1 117 ? 36.924 27.103 6.395 1.00 15.18 116 CYS A C 1
ATOM 877 O O . CYS A 1 117 ? 36.496 27.606 5.306 1.00 20.09 116 CYS A O 1
ATOM 880 N N . ALA A 1 118 ? 37.795 27.730 7.170 1.00 16.77 117 ALA A N 1
ATOM 881 C CA . ALA A 1 118 ? 38.300 29.101 6.773 1.00 19.05 117 ALA A CA 1
ATOM 882 C C . ALA A 1 118 ? 39.150 28.987 5.513 1.00 22.70 117 ALA A C 1
ATOM 883 O O . ALA A 1 118 ? 39.839 27.942 5.337 1.00 25.18 117 ALA A O 1
ATOM 885 N N . PRO A 1 119 ? 39.121 30.035 4.630 1.00 24.55 118 PRO A N 1
ATOM 886 C CA . PRO A 1 119 ? 39.926 30.060 3.385 1.00 26.36 118 PRO A CA 1
ATOM 887 C C . PRO A 1 119 ? 41.389 29.738 3.673 1.00 27.88 118 PRO A C 1
ATOM 888 O O . PRO A 1 119 ? 41.919 30.199 4.693 1.00 29.37 118 PRO A O 1
ATOM 892 N N . PRO B 1 1 ? 4.257 16.421 19.491 1.00 29.02 0 PRO B N 1
ATOM 893 C CA . PRO B 1 1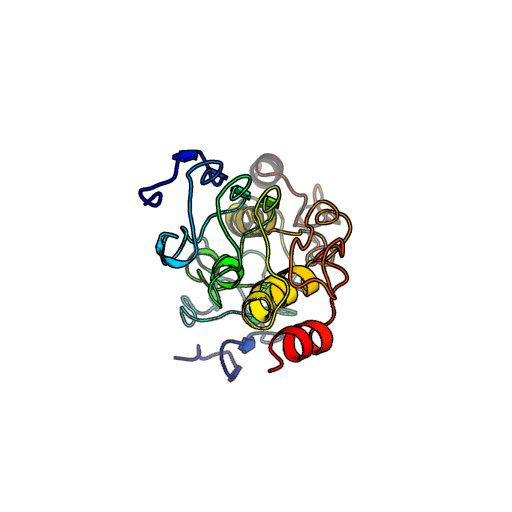 ? 3.773 17.355 20.504 1.00 27.96 0 PRO B CA 1
ATOM 894 C C . PRO B 1 1 ? 4.133 16.967 21.965 1.00 25.31 0 PRO B C 1
ATOM 895 O O . PRO B 1 1 ? 4.560 15.860 22.250 1.00 27.20 0 PRO B O 1
ATOM 899 N N . CYS B 1 2 ? 3.941 17.908 22.861 1.00 22.34 1 CYS B N 1
ATOM 900 C CA . CYS B 1 2 ? 4.204 17.679 24.258 1.00 19.34 1 CYS B CA 1
ATOM 901 C C . CYS B 1 2 ? 2.969 17.003 24.786 1.00 18.17 1 CYS B C 1
ATOM 902 O O . CYS B 1 2 ? 1.877 17.560 24.637 1.00 18.15 1 CYS B O 1
ATOM 905 N N . PRO B 1 3 ? 3.090 15.827 25.399 1.00 17.26 2 PRO B N 1
ATOM 906 C CA . PRO B 1 3 ? 1.979 15.076 25.961 1.00 16.36 2 PRO B CA 1
ATOM 907 C C . PRO B 1 3 ? 1.150 15.950 26.912 1.00 13.02 2 PRO B C 1
ATOM 908 O O . PRO B 1 3 ? 1.694 16.749 27.722 1.00 15.66 2 PRO B O 1
ATOM 912 N N . ALA B 1 4 ? -0.182 15.800 26.820 1.00 13.94 3 ALA B N 1
ATOM 913 C CA . ALA B 1 4 ? -1.168 16.623 27.483 1.00 18.11 3 ALA B CA 1
ATOM 914 C C . ALA B 1 4 ? -0.951 16.942 28.836 1.00 16.09 3 ALA B C 1
ATOM 915 O O . ALA B 1 4 ? -1.075 18.141 29.194 1.00 16.22 3 ALA B O 1
ATOM 917 N N . PRO B 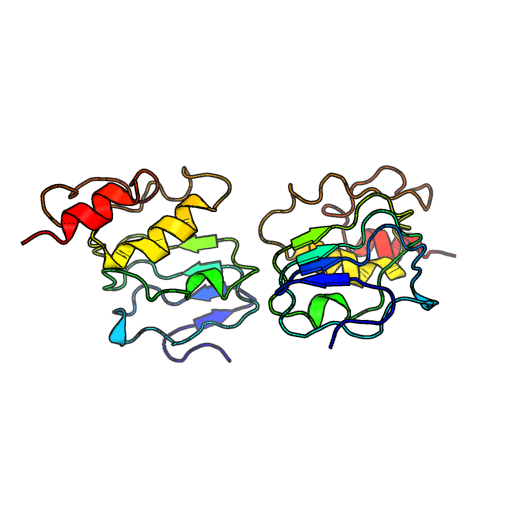1 5 ? -0.637 15.923 29.652 1.00 15.42 4 PRO B N 1
ATOM 918 C CA . PRO B 1 5 ? -0.446 16.293 31.046 1.00 13.23 4 PRO B CA 1
ATOM 919 C C . PRO B 1 5 ? 0.780 17.154 31.456 1.00 12.21 4 PRO B C 1
ATOM 920 O O . PRO B 1 5 ? 0.781 17.698 32.560 1.00 14.93 4 PRO B O 1
ATOM 924 N N . CYS B 1 6 ? 1.747 17.210 30.565 1.00 9.01 5 CYS B N 1
ATOM 925 C CA . CYS B 1 6 ? 3.116 17.673 30.888 1.00 12.02 5 CYS B CA 1
ATOM 926 C C . CYS B 1 6 ? 3.442 19.045 30.339 1.00 11.53 5 CYS B C 1
ATOM 927 O O . CYS B 1 6 ? 2.644 19.577 29.522 1.00 12.38 5 CYS B O 1
ATOM 930 N N . SER B 1 7 ? 4.552 19.630 30.745 1.00 11.82 6 SER B N 1
ATOM 931 C CA . SER B 1 7 ? 5.088 20.892 30.182 1.00 14.46 6 SER B CA 1
ATOM 932 C C . SER B 1 7 ? 6.425 20.600 29.621 1.00 14.35 6 SER B C 1
ATOM 933 O O . SER B 1 7 ? 7.301 20.037 30.355 1.00 15.12 6 SER B O 1
ATOM 936 N N . CYS B 1 8 ? 6.621 20.953 28.356 1.00 16.45 7 CYS B N 1
ATOM 937 C CA . CYS B 1 8 ? 7.905 20.779 27.706 1.00 16.81 7 CYS B CA 1
ATOM 938 C C . CYS B 1 8 ? 8.640 22.083 27.429 1.00 18.89 7 CYS B C 1
ATOM 939 O O . CYS B 1 8 ? 7.994 23.098 27.072 1.00 19.69 7 CYS B O 1
ATOM 942 N N . ALA B 1 9 ? 9.955 22.088 27.583 1.00 19.45 8 ALA B N 1
ATOM 943 C CA . ALA B 1 9 ? 10.808 23.214 27.112 1.00 21.44 8 ALA B CA 1
ATOM 944 C C . ALA B 1 9 ? 12.065 22.572 26.579 1.00 22.22 8 ALA B C 1
ATOM 945 O O . ALA B 1 9 ? 12.719 21.801 27.286 1.00 21.79 8 ALA B O 1
ATOM 947 N N . GLY B 1 10 ? 12.426 22.871 25.338 1.00 24.71 9 GLY B N 1
ATOM 948 C CA . GLY B 1 10 ? 13.690 22.335 24.854 1.00 23.14 9 GLY B CA 1
ATOM 949 C C . GLY B 1 10 ? 13.400 20.871 24.782 1.00 23.73 9 GLY B C 1
ATOM 950 O O . GLY B 1 10 ? 12.359 20.477 24.260 1.00 24.59 9 GLY B O 1
ATOM 951 N N . THR B 1 11 ? 14.322 20.077 25.306 1.00 21.81 10 THR B N 1
ATOM 952 C CA . THR B 1 11 ? 14.168 18.589 25.258 1.00 20.38 10 THR B CA 1
ATOM 953 C C . THR B 1 11 ? 13.828 18.051 26.670 1.00 18.12 10 THR B C 1
ATOM 954 O O . THR B 1 11 ? 13.930 16.812 26.901 1.00 16.98 10 THR B O 1
ATOM 958 N N . LEU B 1 12 ? 13.452 18.948 27.562 1.00 17.29 11 LEU B N 1
ATOM 959 C CA . LEU B 1 12 ? 13.044 18.611 28.904 1.00 17.60 11 LEU B CA 1
ATOM 960 C C . LEU B 1 12 ? 11.556 18.398 28.816 1.00 14.93 11 LEU B C 1
ATOM 961 O O . LEU B 1 12 ? 10.808 19.232 28.294 1.00 17.24 11 LEU B O 1
ATOM 966 N N . VAL B 1 13 ? 11.079 17.260 29.331 1.00 12.09 12 VAL B N 1
ATOM 967 C CA . VAL B 1 13 ? 9.611 17.018 29.460 1.00 9.95 12 VAL B CA 1
ATOM 968 C C . VAL B 1 13 ? 9.348 16.925 30.926 1.00 9.62 12 VAL B C 1
ATOM 969 O O . VAL B 1 13 ? 9.835 15.951 31.636 1.00 9.88 12 VAL B O 1
ATOM 973 N N . ASP B 1 14 ? 8.614 17.863 31.488 1.00 8.91 13 ASP B N 1
ATOM 974 C CA . ASP B 1 14 ? 8.276 17.928 32.859 1.00 7.64 13 ASP B CA 1
ATOM 975 C C . ASP B 1 14 ? 6.891 17.345 33.073 1.00 8.86 13 ASP B C 1
ATOM 976 O O . ASP B 1 14 ? 5.869 17.999 32.790 1.00 9.34 13 ASP B O 1
ATOM 981 N N . CYS B 1 15 ? 6.833 16.111 33.574 1.00 8.11 14 CYS B N 1
ATOM 982 C CA . CYS B 1 15 ? 5.604 15.436 33.942 1.00 7.95 14 CYS B CA 1
ATOM 983 C C . CYS B 1 15 ? 5.543 15.188 35.413 1.00 5.96 14 CYS B C 1
ATOM 984 O O . CYS B 1 15 ? 4.823 14.272 35.846 1.00 7.65 14 CYS B O 1
ATOM 987 N N . GLY B 1 16 ? 6.245 15.948 36.231 1.00 6.20 15 GLY B N 1
ATOM 988 C CA . GLY B 1 16 ? 6.267 15.663 37.624 1.00 7.00 15 GLY B CA 1
ATOM 989 C C . GLY B 1 16 ? 5.061 16.124 38.420 1.00 6.11 15 GLY B C 1
ATOM 990 O O . GLY B 1 16 ? 4.367 17.092 37.990 1.00 7.24 15 GLY B O 1
ATOM 991 N N . ARG B 1 17 ? 4.778 15.490 39.534 1.00 5.39 16 ARG B N 1
ATOM 992 C CA . ARG B 1 17 ? 3.891 16.081 40.508 1.00 6.29 16 ARG B CA 1
ATOM 993 C C . ARG B 1 17 ? 2.515 16.373 39.942 1.00 7.31 16 ARG B C 1
ATOM 994 O O . ARG B 1 17 ? 1.908 17.424 40.237 1.00 9.70 16 ARG B O 1
ATOM 1002 N N . ARG B 1 18 ? 2.006 15.438 39.135 1.00 6.12 17 ARG B N 1
ATOM 1003 C CA . ARG B 1 18 ? 0.763 15.581 38.416 1.00 7.13 17 ARG B CA 1
ATOM 1004 C C . ARG B 1 18 ? -0.228 14.471 38.683 1.00 7.00 17 ARG B C 1
ATOM 1005 O O . ARG B 1 18 ? -1.225 14.320 37.927 1.00 8.15 17 ARG B O 1
ATOM 1013 N N . GLY B 1 19 ? -0.020 13.709 39.681 1.00 5.76 18 GLY B N 1
ATOM 1014 C CA . GLY B 1 19 ? -0.863 12.602 40.028 1.00 6.72 18 GLY B CA 1
ATOM 1015 C C . GLY B 1 19 ? -0.928 11.506 39.001 1.00 6.61 18 GLY B C 1
ATOM 1016 O O . GLY B 1 19 ? -1.945 10.770 38.957 1.00 8.16 18 GLY B O 1
ATOM 1017 N N . LEU B 1 20 ? 0.071 11.334 38.181 1.00 6.06 19 LEU B N 1
ATOM 1018 C CA . LEU B 1 20 ? 0.049 10.328 37.149 1.00 6.24 19 LEU B CA 1
ATOM 1019 C C . LEU B 1 20 ? 0.185 8.921 37.703 1.00 5.42 19 LEU B C 1
ATOM 1020 O O . LEU B 1 20 ? 0.826 8.671 38.718 1.00 5.89 19 LEU B O 1
ATOM 1025 N N . THR B 1 21 ? -0.462 7.983 36.985 1.00 6.37 20 THR B N 1
ATOM 1026 C CA . THR B 1 21 ? -0.413 6.539 37.282 1.00 7.10 20 THR B CA 1
ATOM 1027 C C . THR B 1 21 ? -0.139 5.840 35.950 1.00 6.15 20 THR B C 1
ATOM 1028 O O . THR B 1 21 ? -0.169 6.416 34.913 1.00 5.88 20 THR B O 1
ATOM 1032 N N . TRP B 1 22 ? 0.143 4.536 36.022 1.00 6.64 21 TRP B N 1
ATOM 1033 C CA . TRP B 1 22 ? 0.321 3.726 34.817 1.00 6.98 21 TRP B CA 1
ATOM 1034 C C . TRP B 1 22 ? -0.874 3.972 33.889 1.00 6.89 21 TRP B C 1
ATOM 1035 O O . TRP B 1 22 ? -0.655 4.211 32.718 1.00 8.24 21 TRP B O 1
ATOM 1046 N N . ALA B 1 23 ? -2.098 3.911 34.408 1.00 6.59 22 ALA B N 1
ATOM 1047 C CA . ALA B 1 23 ? -3.287 4.075 33.511 1.00 9.73 22 ALA B CA 1
ATOM 1048 C C . ALA B 1 23 ? -3.283 5.404 32.776 1.00 9.25 22 ALA B C 1
ATOM 1049 O O . ALA B 1 23 ? -3.712 5.470 31.600 1.00 11.73 22 ALA B O 1
ATOM 1051 N N . SER B 1 24 ? -2.834 6.469 33.408 1.00 8.78 23 SER B N 1
ATOM 1052 C CA . SER B 1 24 ? -2.986 7.825 32.861 1.00 8.33 23 SER B CA 1
ATOM 1053 C C . SER B 1 24 ? -1.752 8.335 32.227 1.00 8.46 23 SER B C 1
ATOM 1054 O O . SER B 1 24 ? -1.763 9.411 31.646 1.00 11.24 23 SER B O 1
ATOM 1057 N N . LEU B 1 25 ? -0.594 7.598 32.258 1.00 8.77 24 LEU B N 1
ATOM 1058 C CA . LEU B 1 25 ? 0.589 8.057 31.559 1.00 8.73 24 LEU B CA 1
ATOM 1059 C C . LEU B 1 25 ? 0.390 8.184 30.072 1.00 11.14 24 LEU B C 1
ATOM 1060 O O . LEU B 1 25 ? -0.338 7.345 29.461 1.00 12.09 24 LEU B O 1
ATOM 1065 N N . PRO B 1 26 ? 1.007 9.200 29.426 1.00 12.64 25 PRO B N 1
ATOM 1066 C CA . PRO B 1 26 ? 1.081 9.263 27.989 1.00 13.32 25 PRO B CA 1
ATOM 1067 C C . PRO B 1 26 ? 1.556 7.922 27.421 1.00 14.22 25 PRO B C 1
ATOM 1068 O O . PRO B 1 26 ? 2.471 7.264 27.991 1.00 14.02 25 PRO B O 1
ATOM 1072 N N . THR B 1 27 ? 0.991 7.481 26.328 1.00 15.00 26 THR B N 1
ATOM 1073 C CA . THR B 1 27 ? 1.337 6.182 25.712 1.00 18.84 26 THR B CA 1
ATOM 1074 C C . THR B 1 27 ? 2.792 6.145 25.229 1.00 20.50 26 THR B C 1
ATOM 1075 O O . THR B 1 27 ? 3.485 5.088 25.285 1.00 20.12 26 THR B O 1
ATOM 1079 N N . ALA B 1 28 ? 3.206 7.312 24.761 1.00 18.89 27 ALA B N 1
ATOM 1080 C CA . ALA B 1 28 ? 4.605 7.583 24.392 1.00 18.72 27 ALA B CA 1
ATOM 1081 C C . ALA B 1 28 ? 5.003 9.062 24.630 1.00 19.22 27 ALA B C 1
ATOM 1082 O O . ALA B 1 28 ? 4.218 10.056 24.491 1.00 21.16 27 ALA B O 1
ATOM 1084 N N . PHE B 1 29 ? 6.267 9.221 25.009 1.00 17.51 28 PHE B N 1
ATOM 1085 C CA . PHE B 1 29 ? 6.789 10.530 25.076 1.00 18.26 28 PHE B CA 1
ATOM 1086 C C . PHE B 1 29 ? 7.417 10.903 23.710 1.00 18.15 28 PHE B C 1
ATOM 1087 O O . PHE B 1 29 ? 7.617 9.991 22.892 1.00 20.11 28 PHE B O 1
ATOM 1095 N N . PRO B 1 30 ? 7.719 12.204 23.469 1.00 17.81 29 PRO B N 1
ATOM 1096 C CA . PRO B 1 30 ? 8.372 12.590 22.209 1.00 19.10 29 PRO B CA 1
ATOM 1097 C C . PRO B 1 30 ? 9.755 12.021 22.044 1.00 20.29 29 PRO B C 1
ATOM 1098 O O . PRO B 1 30 ? 10.504 11.915 23.016 1.00 17.36 29 PRO B O 1
ATOM 1102 N N . VAL B 1 31 ? 10.126 11.653 20.822 1.00 20.55 30 VAL B N 1
ATOM 1103 C CA . VAL B 1 31 ? 11.276 10.743 20.682 1.00 22.64 30 VAL B CA 1
ATOM 1104 C C . VAL B 1 31 ? 12.550 11.529 20.905 1.00 21.67 30 VAL B C 1
ATOM 1105 O O . VAL B 1 31 ? 13.578 10.943 21.164 1.00 22.49 30 VAL B O 1
ATOM 1109 N N . ASP B 1 32 ? 12.515 12.844 20.823 1.00 21.49 31 ASP B N 1
ATOM 1110 C CA . ASP B 1 32 ? 13.707 13.682 21.136 1.00 22.45 31 ASP B CA 1
ATOM 1111 C C . ASP B 1 32 ? 13.986 14.024 22.643 1.00 19.69 31 ASP B C 1
ATOM 1112 O O . ASP B 1 32 ? 14.944 14.802 22.988 1.00 19.53 31 ASP B O 1
ATOM 1117 N N . THR B 1 33 ? 13.149 13.453 23.525 1.00 17.12 32 THR B N 1
ATOM 1118 C CA . THR B 1 33 ? 13.255 13.722 24.943 0.50 9.84 32 THR B CA 1
ATOM 1119 C C . THR B 1 33 ? 14.671 13.376 25.495 1.00 9.78 32 THR B C 1
ATOM 1120 O O . THR B 1 33 ? 15.060 12.237 25.268 1.00 12.73 32 THR B O 1
ATOM 1124 N N . THR B 1 34 ? 15.286 14.324 26.145 1.00 11.15 33 THR B N 1
ATOM 1125 C CA . THR B 1 34 ? 16.508 14.031 26.778 1.00 11.07 33 THR B CA 1
ATOM 1126 C C . THR B 1 34 ? 16.422 13.983 28.269 1.00 11.64 33 THR B C 1
ATOM 1127 O O . THR B 1 34 ? 17.276 13.335 28.912 1.00 10.25 33 THR B O 1
ATOM 1131 N N . GLU B 1 35 ? 15.435 14.635 28.853 1.00 10.93 34 GLU B N 1
ATOM 1132 C CA . GLU B 1 35 ? 15.281 14.639 30.312 1.00 10.84 34 GLU B CA 1
ATOM 1133 C C . GLU B 1 35 ? 13.784 14.502 30.522 1.00 8.81 34 GLU B C 1
ATOM 1134 O O . GLU B 1 35 ? 12.968 15.297 29.938 1.00 10.49 34 GLU B O 1
ATOM 1140 N N . LEU B 1 36 ? 13.431 13.503 31.341 1.00 8.12 35 LEU B N 1
ATOM 1141 C CA . LEU B 1 36 ? 12.014 13.223 31.655 1.00 7.76 35 LEU B CA 1
ATOM 1142 C C . LEU B 1 36 ? 11.862 13.301 33.148 1.00 7.30 35 LEU B C 1
ATOM 1143 O O . LEU B 1 36 ? 12.543 12.563 33.924 1.00 8.43 35 LEU B O 1
ATOM 1148 N N . VAL B 1 37 ? 10.986 14.174 33.621 1.00 5.62 36 VAL B N 1
ATOM 1149 C CA . VAL B 1 37 ? 10.670 14.264 35.039 1.00 6.24 36 VAL B CA 1
ATOM 1150 C C . VAL B 1 37 ? 9.349 13.574 35.306 1.00 5.07 36 VAL B C 1
ATOM 1151 O O . VAL B 1 37 ? 8.292 14.017 34.808 1.00 6.51 36 VAL B O 1
ATOM 1155 N N . LEU B 1 38 ? 9.414 12.510 36.104 1.00 5.22 37 LEU B N 1
ATOM 1156 C CA . LEU B 1 38 ? 8.238 11.800 36.609 1.00 4.69 37 LEU B CA 1
ATOM 1157 C C . LEU B 1 38 ? 8.156 11.817 38.072 1.00 4.56 37 LEU B C 1
ATOM 1158 O O . LEU B 1 38 ? 7.317 11.136 38.678 1.00 5.08 37 LEU B O 1
ATOM 1163 N N . THR B 1 39 ? 8.992 12.603 38.752 1.00 5.87 38 THR B N 1
ATOM 1164 C CA . THR B 1 39 ? 9.057 12.715 40.189 1.00 6.49 38 THR B CA 1
ATOM 1165 C C . THR B 1 39 ? 7.736 13.044 40.832 1.00 5.38 38 THR B C 1
ATOM 1166 O O . THR B 1 39 ? 6.991 13.954 40.322 1.00 5.56 38 THR B O 1
ATOM 1170 N N . GLY B 1 40 ? 7.379 12.375 41.928 1.00 4.53 39 GLY B N 1
ATOM 1171 C CA . GLY B 1 40 ? 6.322 12.918 42.750 1.00 6.19 39 GLY B CA 1
ATOM 1172 C C . GLY B 1 40 ? 4.945 12.623 42.222 1.00 5.67 39 GLY B C 1
ATOM 1173 O O . GLY B 1 40 ? 3.988 13.320 42.580 1.00 7.30 39 GLY B O 1
ATOM 1174 N N . ASN B 1 41 ? 4.783 11.601 41.367 1.00 4.86 40 ASN B N 1
ATOM 1175 C CA . ASN B 1 41 ? 3.450 11.176 40.841 1.00 5.04 40 ASN B CA 1
ATOM 1176 C C . ASN B 1 41 ? 2.953 10.078 41.765 1.00 4.90 40 ASN B C 1
ATOM 1177 O O . ASN B 1 41 ? 3.349 9.934 42.874 1.00 6.80 40 ASN B O 1
ATOM 1182 N N . ASN B 1 42 ? 2.002 9.253 41.222 1.00 5.82 41 ASN B N 1
ATOM 1183 C CA . ASN B 1 42 ? 1.389 8.159 41.933 1.00 6.63 41 ASN B CA 1
ATOM 1184 C C . ASN B 1 42 ? 1.748 6.814 41.312 1.00 6.24 41 ASN B C 1
ATOM 1185 O O . ASN B 1 42 ? 0.976 5.817 41.381 1.00 7.44 41 ASN B O 1
ATOM 1190 N N . LEU B 1 43 ? 2.926 6.748 40.687 1.00 5.21 42 LEU B N 1
ATOM 1191 C CA . LEU B 1 43 ? 3.286 5.561 39.910 1.00 5.27 42 LEU B CA 1
ATOM 1192 C C . LEU B 1 43 ? 3.788 4.468 40.810 1.00 4.46 42 LEU B C 1
ATOM 1193 O O . LEU B 1 43 ? 4.593 4.615 41.715 1.00 5.64 42 LEU B O 1
ATOM 1198 N N . THR B 1 44 ? 3.260 3.259 40.498 1.00 5.00 43 THR B N 1
ATOM 1199 C CA . THR B 1 44 ? 3.703 2.023 41.181 1.00 5.33 43 THR B CA 1
ATOM 1200 C C . THR B 1 44 ? 4.557 1.169 40.325 1.00 4.53 43 THR B C 1
ATOM 1201 O O . THR B 1 44 ? 5.277 0.264 40.842 1.00 5.41 43 THR B O 1
ATOM 1205 N N . ALA B 1 45 ? 4.542 1.371 39.018 1.00 5.52 44 ALA B N 1
ATOM 1206 C CA . ALA B 1 45 ? 5.375 0.647 38.023 1.00 4.46 44 ALA B CA 1
ATOM 1207 C C . ALA B 1 45 ? 5.262 1.444 36.711 1.00 4.42 44 ALA B C 1
ATOM 1208 O O . ALA B 1 45 ? 4.402 2.352 36.602 1.00 5.54 44 ALA B O 1
ATOM 1210 N N . LEU B 1 46 ? 6.079 1.139 35.720 1.00 5.94 45 LEU B N 1
ATOM 1211 C CA . LEU B 1 46 ? 6.039 1.758 34.417 1.00 6.47 45 LEU B CA 1
ATOM 1212 C C . LEU B 1 46 ? 5.675 0.745 33.336 1.00 8.06 45 LEU B C 1
ATOM 1213 O O . LEU B 1 46 ? 6.162 -0.384 33.347 1.00 8.20 45 LEU B O 1
ATOM 1218 N N . PRO B 1 47 ? 4.814 1.120 32.364 1.00 8.13 46 PRO B N 1
ATOM 1219 C CA . PRO B 1 47 ? 4.499 0.197 31.258 1.00 9.43 46 PRO B CA 1
ATOM 1220 C C . PRO B 1 47 ? 5.735 -0.288 30.498 1.00 10.42 46 PRO B C 1
ATOM 1221 O O . PRO B 1 47 ? 6.713 0.487 30.378 1.00 10.23 46 PRO B O 1
ATOM 1225 N N . PRO B 1 48 ? 5.677 -1.525 30.007 1.00 11.21 47 PRO B N 1
ATOM 1226 C CA . PRO B 1 48 ? 6.837 -2.048 29.233 1.00 12.69 47 PRO B CA 1
ATOM 1227 C C . PRO B 1 48 ? 7.162 -1.140 28.056 1.00 14.90 47 PRO B C 1
ATOM 1228 O O . PRO B 1 48 ? 6.244 -0.717 27.379 1.00 16.11 47 PRO B O 1
ATOM 1232 N N . GLY B 1 49 ? 8.439 -0.845 27.823 1.00 14.71 48 GLY B N 1
ATOM 1233 C CA . GLY B 1 49 ? 8.836 -0.114 26.616 1.00 17.77 48 GLY B CA 1
ATOM 1234 C C . GLY B 1 49 ? 8.823 1.394 26.758 1.00 17.58 48 GLY B C 1
ATOM 1235 O O . GLY B 1 49 ? 9.312 2.078 25.894 1.00 18.51 48 GLY B O 1
ATOM 1236 N N . LEU B 1 50 ? 8.263 1.967 27.844 1.00 14.65 49 LEU B N 1
ATOM 1237 C CA . LEU B 1 50 ? 8.069 3.379 27.904 1.00 13.64 49 LEU B CA 1
ATOM 1238 C C . LEU B 1 50 ? 9.345 4.175 27.846 1.00 12.22 49 LEU B C 1
ATOM 1239 O O . LEU B 1 50 ? 9.415 5.139 27.102 1.00 13.62 49 LEU B O 1
ATOM 1244 N N . LEU B 1 51 ? 10.381 3.800 28.627 1.0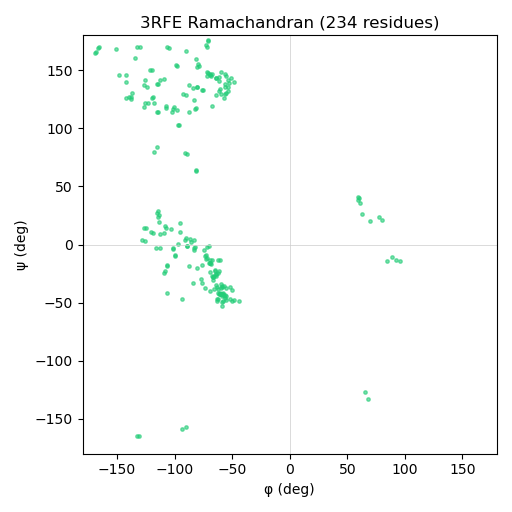0 12.97 50 LEU B N 1
ATOM 1245 C CA . LEU B 1 51 ? 11.666 4.516 28.610 1.00 11.51 50 LEU B CA 1
ATOM 1246 C C . LEU B 1 51 ? 12.590 4.017 27.461 1.00 11.90 50 LEU B C 1
ATOM 1247 O O . LEU B 1 51 ? 13.351 4.763 26.901 1.00 12.01 50 LEU B O 1
ATOM 1252 N N . ASP B 1 52 ? 12.485 2.732 27.144 1.00 14.05 51 ASP B N 1
ATOM 1253 C CA . ASP B 1 52 ? 13.285 2.193 26.021 1.00 16.54 51 ASP B CA 1
ATOM 1254 C C . ASP B 1 52 ? 12.927 2.798 24.705 1.00 16.37 51 ASP B C 1
ATOM 1255 O O . ASP B 1 52 ? 13.781 2.820 23.786 1.00 18.63 51 ASP B O 1
ATOM 1260 N N . ALA B 1 53 ? 11.731 3.290 24.522 1.00 14.82 52 ALA B N 1
ATOM 1261 C CA . ALA B 1 53 ? 11.334 4.033 23.318 1.00 14.97 52 ALA B CA 1
ATOM 1262 C C . ALA B 1 53 ? 11.941 5.396 23.177 1.00 16.42 52 ALA B C 1
ATOM 1263 O O . ALA B 1 53 ? 11.687 6.105 22.178 1.00 17.80 52 ALA B O 1
ATOM 1265 N N . LEU B 1 54 ? 12.747 5.798 24.159 1.00 12.16 53 LEU B N 1
ATOM 1266 C CA . LEU B 1 54 ? 13.334 7.107 24.183 1.00 11.42 53 LEU B CA 1
ATOM 1267 C C . LEU B 1 54 ? 14.852 6.982 24.072 1.00 11.80 53 LEU B C 1
ATOM 1268 O O . LEU B 1 54 ? 15.598 6.987 25.078 1.00 11.66 53 LEU B O 1
ATOM 1273 N N . PRO B 1 55 ? 15.384 6.866 22.830 1.00 13.26 54 PRO B N 1
ATOM 1274 C CA . PRO B 1 55 ? 16.843 6.559 22.708 1.00 15.28 54 PRO B CA 1
ATOM 1275 C C . PRO B 1 55 ? 17.723 7.686 23.149 1.00 14.20 54 PRO B C 1
ATOM 1276 O O . PRO B 1 55 ? 18.945 7.377 23.532 1.00 21.26 54 PRO B O 1
ATOM 1280 N N . ALA B 1 56 ? 17.279 8.937 23.156 1.00 14.08 55 ALA B N 1
ATOM 1281 C CA . ALA B 1 56 ? 18.140 10.005 23.607 1.00 13.91 55 ALA B CA 1
ATOM 1282 C C . ALA B 1 56 ? 17.977 10.390 25.074 1.00 10.67 55 ALA B C 1
ATOM 1283 O O . ALA B 1 56 ? 18.484 11.368 25.504 1.00 11.46 55 ALA B O 1
ATOM 1285 N N . LEU B 1 57 ? 17.224 9.561 25.834 1.00 11.38 56 LEU B N 1
ATOM 1286 C CA . LEU B 1 57 ? 16.954 9.873 27.248 1.00 9.90 56 LEU B CA 1
ATOM 1287 C C . LEU B 1 57 ? 18.300 9.753 28.039 1.00 7.32 56 LEU B C 1
ATOM 1288 O O . LEU B 1 57 ? 18.899 8.654 28.071 1.00 9.70 56 LEU B O 1
ATOM 1293 N N . ARG B 1 58 ? 18.655 10.848 28.602 1.00 7.81 57 ARG B N 1
ATOM 1294 C CA . ARG B 1 58 ? 19.892 10.990 29.373 1.00 9.47 57 ARG B CA 1
ATOM 1295 C C . ARG B 1 58 ? 19.601 11.056 30.859 1.00 11.82 57 ARG B C 1
ATOM 1296 O O . ARG B 1 58 ? 20.307 10.462 31.656 1.00 13.24 57 ARG B O 1
ATOM 1304 N N . THR B 1 59 ? 18.568 11.794 31.219 1.00 11.35 58 THR B N 1
ATOM 1305 C CA . THR B 1 59 ? 18.226 12.084 32.637 1.00 13.50 58 THR B CA 1
ATOM 1306 C C . THR B 1 59 ? 16.776 11.694 32.875 1.00 11.31 58 THR B C 1
ATOM 1307 O O . THR B 1 59 ? 15.890 12.228 32.266 1.00 12.48 58 THR B O 1
ATOM 1311 N N . ALA B 1 60 ? 16.515 10.754 33.765 1.00 11.59 59 ALA B N 1
ATOM 1312 C CA . ALA B 1 60 ? 15.109 10.389 34.083 1.00 8.88 59 ALA B CA 1
ATOM 1313 C C . ALA B 1 60 ? 14.966 10.523 35.562 1.00 9.29 59 ALA B C 1
ATOM 1314 O O . ALA B 1 60 ? 15.713 9.864 36.355 1.00 10.23 59 ALA B O 1
ATOM 1316 N N . HIS B 1 61 ? 14.047 11.347 36.031 1.00 6.77 60 HIS B N 1
ATOM 1317 C CA . HIS B 1 61 ? 13.788 11.597 37.439 1.00 6.90 60 HIS B CA 1
ATOM 1318 C C . HIS B 1 61 ? 12.582 10.864 37.870 1.00 5.83 60 HIS B C 1
ATOM 1319 O O . HIS B 1 61 ? 11.471 11.165 37.413 1.00 6.50 60 HIS B O 1
ATOM 1326 N N . LEU B 1 62 ? 12.735 9.890 38.761 1.00 5.80 61 LEU B N 1
ATOM 1327 C CA . LEU B 1 62 ? 11.711 8.889 39.043 1.00 5.24 61 LEU B CA 1
ATOM 1328 C C . LEU B 1 62 ? 11.369 8.811 40.511 1.00 4.69 61 LEU B C 1
ATOM 1329 O O . LEU B 1 62 ? 10.555 7.991 40.944 1.00 5.42 61 LEU B O 1
ATOM 1334 N N . GLY B 1 63 ? 11.988 9.690 41.344 1.00 5.24 62 GLY B N 1
ATOM 1335 C CA . GLY B 1 63 ? 11.826 9.594 42.760 1.00 5.72 62 GLY B CA 1
ATOM 1336 C C . GLY B 1 63 ? 10.451 10.012 43.247 1.00 5.08 62 GLY B C 1
ATOM 1337 O O . GLY B 1 63 ? 9.594 10.586 42.503 1.00 5.83 62 GLY B O 1
ATOM 1338 N N . ALA B 1 64 ? 10.204 9.737 44.504 1.00 5.51 63 ALA B N 1
ATOM 1339 C CA . ALA B 1 64 ? 8.976 10.174 45.149 1.00 7.31 63 ALA B CA 1
ATOM 1340 C C . ALA B 1 64 ? 7.716 9.638 44.489 1.00 6.97 63 ALA B C 1
ATOM 1341 O O . ALA B 1 64 ? 6.691 10.319 44.383 1.00 8.25 63 ALA B O 1
ATOM 1343 N N . ASN B 1 65 ? 7.767 8.390 44.040 1.00 5.64 64 ASN B N 1
ATOM 1344 C CA . ASN B 1 65 ? 6.602 7.627 43.598 1.00 5.52 64 ASN B CA 1
ATOM 1345 C C . ASN B 1 65 ? 6.520 6.397 44.452 1.00 5.04 64 ASN B C 1
ATOM 1346 O O . ASN B 1 65 ? 7.551 5.881 44.919 1.00 5.40 64 ASN B O 1
ATOM 1351 N N . PRO B 1 66 ? 5.333 5.867 44.688 1.00 5.28 65 PRO B N 1
ATOM 1352 C CA . PRO B 1 66 ? 5.150 4.689 45.541 1.00 5.54 65 PRO B CA 1
ATOM 1353 C C . PRO B 1 66 ? 5.439 3.375 44.821 1.00 5.77 65 PRO B C 1
ATOM 1354 O O . PRO B 1 66 ? 4.581 2.492 44.635 1.00 6.03 65 PRO B O 1
ATOM 1358 N N . TRP B 1 67 ? 6.685 3.181 44.397 1.00 5.03 66 TRP B N 1
ATOM 1359 C CA . TRP B 1 67 ? 7.051 2.049 43.601 1.00 4.47 66 TRP B CA 1
ATOM 1360 C C . TRP B 1 67 ? 6.804 0.732 44.333 1.00 4.81 66 TRP B C 1
ATOM 1361 O O . TRP B 1 67 ? 7.186 0.576 45.480 1.00 5.35 66 TRP B O 1
ATOM 1372 N N . ARG B 1 68 ? 6.158 -0.189 43.634 1.00 5.81 67 ARG B N 1
ATOM 1373 C CA . ARG B 1 68 ? 5.884 -1.539 44.139 1.00 5.44 67 ARG B CA 1
ATOM 1374 C C . ARG B 1 68 ? 6.812 -2.459 43.378 1.00 5.35 67 ARG B C 1
ATOM 1375 O O . ARG B 1 68 ? 6.778 -2.598 42.162 1.00 5.82 67 ARG B O 1
ATOM 1383 N N . CYS B 1 69 ? 7.688 -3.101 44.173 1.00 6.19 68 CYS B N 1
ATOM 1384 C CA . CYS B 1 69 ? 8.780 -3.896 43.582 1.00 6.47 68 CYS B CA 1
ATOM 1385 C C . CYS B 1 69 ? 8.302 -5.316 43.365 1.00 9.23 68 CYS B C 1
ATOM 1386 O O . CYS B 1 69 ? 8.614 -6.272 44.123 1.00 10.81 68 CYS B O 1
ATOM 1389 N N . ASP B 1 70 ? 7.514 -5.520 42.305 1.00 8.13 69 ASP B N 1
ATOM 1390 C CA . ASP B 1 70 ? 7.004 -6.876 41.927 1.00 8.93 69 ASP B CA 1
ATOM 1391 C C . ASP B 1 70 ? 7.233 -7.040 40.463 1.00 7.73 69 ASP B C 1
ATOM 1392 O O . ASP B 1 70 ? 7.982 -6.309 39.814 1.00 7.86 69 ASP B O 1
ATOM 1397 N N . CYS B 1 71 ? 6.570 -8.051 39.851 1.00 9.59 70 CYS B N 1
ATOM 1398 C CA . CYS B 1 71 ? 6.828 -8.412 38.539 1.00 9.27 70 CYS B CA 1
ATOM 1399 C C . CYS B 1 71 ? 6.468 -7.334 37.521 1.00 7.37 70 CYS B C 1
ATOM 1400 O O . CYS B 1 71 ? 6.964 -7.290 36.486 1.00 9.07 70 CYS B O 1
ATOM 1403 N N . ARG B 1 72 ? 5.555 -6.420 37.920 1.00 8.11 71 ARG B N 1
ATOM 1404 C CA . ARG B 1 72 ? 5.220 -5.260 37.013 0.50 3.36 71 ARG B CA 1
ATOM 1405 C C . ARG B 1 72 ? 6.379 -4.267 36.873 1.00 6.81 71 ARG B C 1
ATOM 1406 O O . ARG B 1 72 ? 6.421 -3.453 35.998 1.00 7.89 71 ARG B O 1
ATOM 1414 N N . LEU B 1 73 ? 7.334 -4.396 37.803 1.00 7.08 72 LEU B N 1
ATOM 1415 C CA . LEU B 1 73 ? 8.526 -3.517 37.806 1.00 7.59 72 LEU B CA 1
ATOM 1416 C C . LEU B 1 73 ? 9.644 -4.036 37.000 1.00 8.07 72 LEU B C 1
ATOM 1417 O O . LEU B 1 73 ? 10.737 -3.390 36.881 1.00 8.35 72 LEU B O 1
ATOM 1422 N N . VAL B 1 74 ? 9.509 -5.249 36.364 1.00 9.74 73 VAL B N 1
ATOM 1423 C CA . VAL B 1 74 ? 10.573 -5.867 35.602 1.00 10.42 73 VAL B CA 1
ATOM 1424 C C . VAL B 1 74 ? 11.066 -4.917 34.509 1.00 11.01 73 VAL B C 1
ATOM 1425 O O . VAL B 1 74 ? 12.285 -4.750 34.340 1.00 10.63 73 VAL B O 1
ATOM 1429 N N . PRO B 1 75 ? 10.193 -4.271 33.736 1.00 11.00 74 PRO B N 1
ATOM 1430 C CA . PRO B 1 75 ? 10.659 -3.300 32.724 1.00 11.39 74 PRO B CA 1
ATOM 1431 C C . PRO B 1 75 ? 11.480 -2.104 33.267 1.00 10.38 74 PRO B C 1
ATOM 1432 O O . PRO B 1 75 ? 12.573 -1.815 32.721 1.00 10.08 74 PRO B O 1
ATOM 1436 N N . LEU B 1 76 ? 11.020 -1.383 34.313 1.00 9.36 75 LEU B N 1
ATOM 1437 C CA . LEU B 1 76 ? 11.849 -0.301 34.860 1.00 8.06 75 LEU B CA 1
ATOM 1438 C C . LEU B 1 76 ? 13.149 -0.833 35.370 1.00 6.68 75 LEU B C 1
ATOM 1439 O O . LEU B 1 76 ? 14.185 -0.236 35.168 1.00 8.08 75 LEU B O 1
ATOM 1444 N N . ARG B 1 77 ? 13.129 -1.970 36.045 1.00 7.61 76 ARG B N 1
ATOM 1445 C CA . ARG B 1 77 ? 14.398 -2.564 36.537 1.00 8.19 76 ARG B CA 1
ATOM 1446 C C . ARG B 1 77 ? 15.384 -2.829 35.434 1.00 9.12 76 ARG B C 1
ATOM 1447 O O . ARG B 1 77 ? 16.609 -2.587 35.534 1.00 9.23 76 ARG B O 1
ATOM 1455 N N . ALA B 1 78 ? 14.858 -3.350 34.332 1.00 9.89 77 ALA B N 1
ATOM 1456 C CA . ALA B 1 78 ? 15.749 -3.652 33.172 1.00 10.10 77 ALA B CA 1
ATOM 1457 C C . ALA B 1 78 ? 16.314 -2.385 32.597 1.00 9.78 77 ALA B C 1
ATOM 1458 O O . ALA B 1 78 ? 17.480 -2.352 32.190 1.00 12.67 77 ALA B O 1
ATOM 14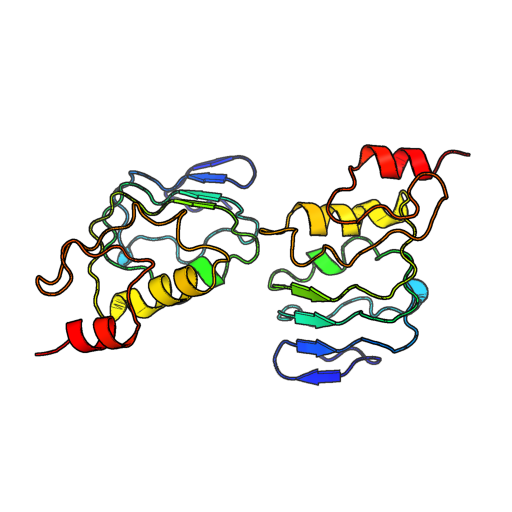60 N N . TRP B 1 79 ? 15.528 -1.311 32.533 1.00 9.50 78 TRP B N 1
ATOM 1461 C CA . TRP B 1 79 ? 16.025 -0.051 32.043 1.00 8.98 78 TRP B CA 1
ATOM 1462 C C . TRP B 1 79 ? 17.119 0.454 32.956 1.00 8.85 78 TRP B C 1
ATOM 1463 O O . TRP B 1 79 ? 18.218 0.864 32.479 1.00 9.66 78 TRP B O 1
ATOM 1474 N N . LEU B 1 80 ? 16.880 0.454 34.280 1.00 9.24 79 LEU B N 1
ATOM 1475 C CA . LEU B 1 80 ? 17.906 0.912 35.198 1.00 9.00 79 LEU B CA 1
ATOM 1476 C C . LEU B 1 80 ? 19.188 0.064 35.035 1.00 11.02 79 LEU B C 1
ATOM 1477 O O . LEU B 1 80 ? 20.273 0.612 35.032 1.00 10.53 79 LEU B O 1
ATOM 1482 N N . ALA B 1 81 ? 19.076 -1.237 34.909 1.00 11.50 80 ALA B N 1
ATOM 1483 C CA . ALA B 1 81 ? 20.213 -2.137 34.845 1.00 13.69 80 ALA B CA 1
ATOM 1484 C C . ALA B 1 81 ? 21.027 -1.845 33.583 1.00 14.72 80 ALA B C 1
ATOM 1485 O O . ALA B 1 81 ? 22.259 -2.138 33.572 1.00 16.30 80 ALA B O 1
ATOM 1487 N N . GLY B 1 82 ? 20.424 -1.295 32.536 1.00 12.84 81 GLY B N 1
ATOM 1488 C CA . GLY B 1 82 ? 21.141 -0.911 31.316 1.00 15.08 81 GLY B CA 1
ATOM 1489 C C . GLY B 1 82 ? 21.824 0.425 31.364 1.00 14.40 81 GLY B C 1
ATOM 1490 O O . GLY B 1 82 ? 22.501 0.805 30.365 1.00 16.94 81 GLY B O 1
ATOM 1491 N N . ARG B 1 83 ? 21.703 1.179 32.447 1.00 11.45 82 ARG B N 1
ATOM 1492 C CA . ARG B 1 83 ? 22.343 2.461 32.498 0.50 7.46 82 ARG B CA 1
ATOM 1493 C C . ARG B 1 83 ? 23.841 2.277 32.865 1.00 12.49 82 ARG B C 1
ATOM 1494 O O . ARG B 1 83 ? 24.207 1.227 33.417 1.00 12.44 82 ARG B O 1
ATOM 1502 N N . PRO B 1 84 ? 24.686 3.248 32.576 1.00 12.21 83 PRO B N 1
ATOM 1503 C CA . PRO B 1 84 ? 26.119 3.066 32.871 1.00 13.34 83 PRO B CA 1
ATOM 1504 C C . PRO B 1 84 ? 26.446 2.992 34.340 1.00 15.33 83 PRO B C 1
ATOM 1505 O O . PRO B 1 84 ? 27.444 2.353 34.702 1.00 16.62 83 PRO B O 1
ATOM 1509 N N . GLU B 1 85 ? 25.631 3.627 35.186 1.00 13.88 84 GLU B N 1
ATOM 1510 C CA . GLU B 1 85 ? 25.857 3.631 36.635 1.00 14.22 84 GLU B CA 1
ATOM 1511 C C . GLU B 1 85 ? 24.570 3.546 37.405 1.00 13.77 84 GLU B C 1
ATOM 1512 O O . GLU B 1 85 ? 23.564 4.188 37.004 1.00 12.47 84 GLU B O 1
ATOM 1518 N N . ARG B 1 86 ? 24.582 2.770 38.493 1.00 12.23 85 ARG B N 1
ATOM 1519 C CA . ARG B 1 86 ? 23.440 2.693 39.399 1.00 11.16 85 ARG B CA 1
ATOM 1520 C C . ARG B 1 86 ? 23.339 3.917 40.323 1.00 10.79 85 ARG B C 1
ATOM 1521 O O . ARG B 1 86 ? 22.198 4.291 40.752 1.00 9.89 85 ARG B O 1
ATOM 1529 N N . ALA B 1 87 ? 24.448 4.607 40.703 1.00 11.50 86 ALA B N 1
ATOM 1530 C CA . ALA B 1 87 ? 24.429 5.569 41.759 1.00 12.13 8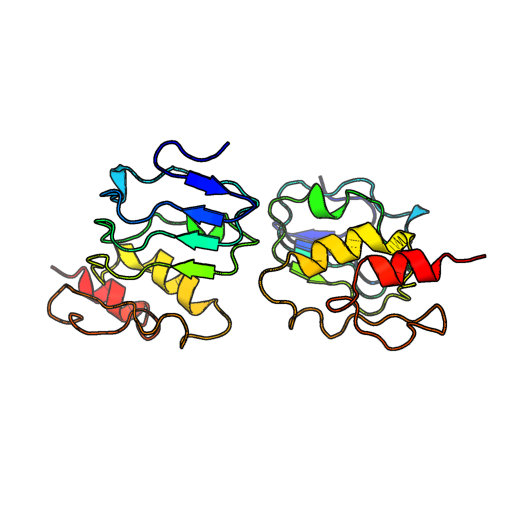6 ALA B CA 1
ATOM 1531 C C . ALA B 1 87 ? 23.433 6.715 41.567 1.00 11.15 86 ALA B C 1
ATOM 1532 O O . ALA B 1 87 ? 22.835 7.176 42.535 1.00 11.44 86 ALA B O 1
ATOM 1534 N N . PRO B 1 88 ? 23.232 7.194 40.282 1.00 11.09 87 PRO B N 1
ATOM 1535 C CA . PRO B 1 88 ? 22.263 8.285 40.118 1.00 11.61 87 PRO B CA 1
ATOM 1536 C C . PRO B 1 88 ? 20.822 7.967 40.516 1.00 9.43 87 PRO B C 1
ATOM 1537 O O . PRO B 1 88 ? 20.007 8.866 40.652 1.00 11.15 87 PRO B O 1
ATOM 1541 N N . TYR B 1 89 ? 20.525 6.682 40.700 1.00 6.88 88 TYR B N 1
ATOM 1542 C CA . TYR B 1 89 ? 19.156 6.211 40.936 1.00 6.70 88 TYR B CA 1
ATOM 1543 C C . TYR B 1 89 ? 19.001 5.766 42.396 1.00 6.26 88 TYR B C 1
ATOM 1544 O O . TYR B 1 89 ? 18.025 5.074 42.725 1.00 7.62 88 TYR B O 1
ATOM 1553 N N . ARG B 1 90 ? 19.929 6.148 43.299 1.00 7.67 89 ARG B N 1
ATOM 1554 C CA . ARG B 1 90 ? 19.882 5.643 44.700 1.00 8.41 89 ARG B CA 1
ATOM 1555 C C . ARG B 1 90 ? 18.777 6.245 45.448 1.00 9.44 89 ARG B C 1
ATOM 1556 O O . ARG B 1 90 ? 18.461 5.764 46.557 1.00 11.74 89 ARG B O 1
ATOM 1564 N N . ASP B 1 91 ? 18.101 7.285 44.982 1.00 9.25 90 ASP B N 1
ATOM 1565 C CA . ASP B 1 91 ? 16.947 7.765 45.669 1.00 10.64 90 ASP B CA 1
ATOM 1566 C C . ASP B 1 91 ? 15.706 6.992 45.332 1.00 10.26 90 ASP B C 1
ATOM 1567 O O . ASP B 1 91 ? 14.644 7.237 45.911 1.00 13.83 90 ASP B O 1
ATOM 1572 N N . LEU B 1 92 ? 15.711 6.030 44.407 1.00 7.92 91 LEU B N 1
ATOM 1573 C CA . LEU B 1 92 ? 14.543 5.241 44.026 1.00 6.00 91 LEU B CA 1
ATOM 1574 C C . LEU B 1 92 ? 14.310 4.093 44.997 1.00 5.95 91 LEU B C 1
ATOM 1575 O O . LEU B 1 92 ? 15.175 3.196 45.071 1.00 5.66 91 LEU B O 1
ATOM 1580 N N . ARG B 1 93 ? 13.211 4.083 45.704 1.00 5.83 92 ARG B N 1
ATOM 1581 C CA . ARG B 1 93 ? 12.978 3.168 46.797 1.00 6.32 92 ARG B CA 1
ATOM 1582 C C . ARG B 1 93 ? 11.682 2.371 46.676 1.00 5.12 92 ARG B C 1
ATOM 1583 O O . ARG B 1 93 ? 10.661 2.974 46.317 1.00 6.83 92 ARG B O 1
ATOM 1591 N N . CYS B 1 94 ? 11.704 1.092 46.963 1.00 5.54 93 CYS B N 1
ATOM 1592 C CA . CYS B 1 94 ? 10.463 0.293 47.039 1.00 5.26 93 CYS B CA 1
ATOM 1593 C C . CYS B 1 94 ? 9.687 0.547 48.277 1.00 6.43 93 CYS B C 1
ATOM 1594 O O . CYS B 1 94 ? 10.242 0.559 49.390 1.00 6.77 93 CYS B O 1
ATOM 1597 N N . VAL B 1 95 ? 8.360 0.753 48.137 1.00 5.92 94 VAL B N 1
ATOM 1598 C CA . VAL B 1 95 ? 7.506 0.883 49.308 1.00 7.84 94 VAL B CA 1
ATOM 1599 C C . VAL B 1 95 ? 6.780 -0.403 49.622 1.00 6.81 94 VAL B C 1
ATOM 1600 O O . VAL B 1 95 ? 6.132 -0.466 50.717 1.00 8.15 94 VAL B O 1
ATOM 1604 N N . ALA B 1 96 ? 6.851 -1.385 48.736 1.00 7.47 95 ALA B N 1
ATOM 1605 C CA . ALA B 1 96 ? 6.080 -2.589 48.836 1.00 7.16 95 ALA B CA 1
ATOM 1606 C C . ALA B 1 96 ? 6.627 -3.515 47.827 1.00 7.97 95 ALA B C 1
ATOM 1607 O O . ALA B 1 96 ? 7.360 -3.132 46.927 1.00 8.01 95 ALA B O 1
ATOM 1609 N N . PRO B 1 97 ? 6.303 -4.830 47.895 1.00 9.24 96 PRO B N 1
ATOM 1610 C CA . PRO B 1 97 ? 5.567 -5.506 49.041 1.00 11.30 96 PRO B CA 1
ATOM 1611 C C . PRO B 1 97 ? 6.523 -5.566 50.236 1.00 10.26 96 PRO B C 1
ATOM 1612 O O . PRO B 1 97 ? 7.715 -5.186 50.148 1.00 9.25 96 PRO B O 1
ATOM 1616 N N . PRO B 1 98 ? 6.041 -6.033 51.411 1.00 10.92 97 PRO B N 1
ATOM 1617 C CA . PRO B 1 98 ? 6.895 -6.019 52.594 1.00 11.11 97 PRO B CA 1
ATOM 1618 C C . PRO B 1 98 ? 8.265 -6.657 52.446 1.00 11.07 97 PRO B C 1
ATOM 1619 O O . PRO B 1 98 ? 9.235 -6.090 53.062 1.00 11.97 97 PRO B O 1
ATOM 1623 N N . ALA B 1 99 ? 8.402 -7.746 51.699 1.00 12.04 98 ALA B N 1
ATOM 1624 C CA . ALA B 1 99 ? 9.719 -8.395 51.563 1.00 14.04 98 ALA B CA 1
ATOM 1625 C C . ALA B 1 99 ? 10.772 -7.462 50.904 1.00 13.40 98 ALA B C 1
ATOM 1626 O O . ALA B 1 99 ? 11.991 -7.679 51.135 1.00 13.75 98 ALA B O 1
ATOM 1628 N N . LEU B 1 100 ? 10.354 -6.451 50.098 1.00 9.48 99 LEU B N 1
ATOM 1629 C CA . LEU B 1 100 ? 11.279 -5.574 49.397 1.00 8.53 99 LEU B CA 1
ATOM 1630 C C . LEU B 1 100 ? 11.136 -4.169 49.878 1.00 6.54 99 LEU B C 1
ATOM 1631 O O . LEU B 1 100 ? 11.908 -3.323 49.425 1.00 7.08 99 LEU B O 1
ATOM 1636 N N . ARG B 1 101 ? 10.236 -3.842 50.761 1.00 6.67 100 ARG B N 1
ATOM 1637 C CA . ARG B 1 101 ? 10.079 -2.500 51.213 1.00 7.11 100 ARG B CA 1
ATOM 1638 C C . ARG B 1 101 ? 11.406 -1.964 51.752 1.00 5.46 100 ARG B C 1
ATOM 1639 O O . ARG B 1 101 ? 12.080 -2.673 52.625 1.00 7.47 100 ARG B O 1
ATOM 1647 N N . GLY B 1 102 ? 11.831 -0.804 51.338 1.00 5.45 101 GLY B N 1
ATOM 1648 C CA . GLY B 1 102 ? 13.020 -0.173 51.805 1.00 6.71 101 GLY B CA 1
ATOM 1649 C C . GLY B 1 102 ? 14.208 -0.470 50.859 1.00 4.71 101 GLY B C 1
ATOM 1650 O O . GLY B 1 102 ? 15.259 0.234 50.962 1.00 6.65 101 GLY B O 1
ATOM 1651 N N . ARG B 1 103 ? 14.121 -1.425 49.948 1.00 5.07 102 ARG B N 1
ATOM 1652 C CA . ARG B 1 103 ? 15.177 -1.677 48.994 1.00 6.00 102 ARG B CA 1
ATOM 1653 C C . ARG B 1 103 ? 15.287 -0.588 47.958 1.00 5.13 102 ARG B C 1
ATOM 1654 O O . ARG B 1 103 ? 14.267 0.028 47.567 1.00 6.02 102 ARG B O 1
ATOM 1662 N N . LEU B 1 104 ? 16.517 -0.335 47.488 1.00 4.23 103 LEU B N 1
ATOM 1663 C CA . LEU B 1 104 ? 16.679 0.655 46.390 1.00 4.04 103 LEU B CA 1
ATOM 1664 C C . LEU B 1 104 ? 16.521 -0.063 45.036 1.00 6.38 103 LEU B C 1
ATOM 1665 O O . LEU B 1 104 ? 17.022 -1.145 44.788 1.00 5.91 103 LEU B O 1
ATOM 1670 N N . LEU B 1 105 ? 15.776 0.616 44.127 1.00 5.21 104 LEU B N 1
ATOM 1671 C CA . LEU B 1 105 ? 15.472 -0.006 42.828 1.00 5.52 104 LEU B CA 1
ATOM 1672 C C . LEU B 1 105 ? 16.673 -0.440 42.022 1.00 6.42 104 LEU B C 1
ATOM 1673 O O . LEU B 1 105 ? 16.662 -1.562 41.442 1.00 6.49 104 LEU B O 1
ATOM 1678 N N . PRO B 1 106 ? 17.734 0.373 41.932 1.00 6.91 105 PRO B N 1
ATOM 1679 C CA . PRO B 1 106 ? 18.828 -0.040 41.018 1.00 9.01 105 PRO B CA 1
ATOM 1680 C C . PRO B 1 106 ? 19.667 -1.219 41.485 1.00 9.16 105 PRO B C 1
ATOM 1681 O O . PRO B 1 106 ? 20.581 -1.667 40.747 1.00 10.78 105 PRO B O 1
ATOM 1685 N N . TYR B 1 107 ? 19.436 -1.778 42.661 1.00 7.49 106 TYR B N 1
ATOM 1686 C CA . TYR B 1 107 ? 20.170 -2.970 43.117 1.00 7.29 106 TYR B CA 1
ATOM 1687 C C . TYR B 1 107 ? 19.236 -4.175 43.214 1.00 8.11 106 TYR B C 1
ATOM 1688 O O . TYR B 1 107 ? 19.615 -5.197 43.730 1.00 9.22 106 TYR B O 1
ATOM 1697 N N . LEU B 1 108 ? 17.985 -4.053 42.705 1.00 6.66 107 LEU B N 1
ATOM 1698 C CA . LEU B 1 108 ? 17.107 -5.242 42.614 1.00 6.46 107 LEU B CA 1
ATOM 1699 C C . LEU B 1 108 ? 17.553 -6.181 41.556 1.00 7.80 107 LEU B C 1
ATOM 1700 O O . LEU B 1 108 ? 18.022 -5.757 40.514 1.00 9.09 107 LEU B O 1
ATOM 1705 N N . ALA B 1 109 ? 17.374 -7.489 41.836 1.00 9.70 108 ALA B N 1
ATOM 1706 C CA . ALA B 1 109 ? 17.530 -8.505 40.744 1.00 9.33 108 ALA B CA 1
ATOM 1707 C C . ALA B 1 109 ? 16.167 -8.891 40.180 1.00 8.80 108 ALA B C 1
ATOM 1708 O O . ALA B 1 109 ? 15.146 -8.825 40.854 1.00 9.00 108 ALA B O 1
ATOM 1710 N N . GLU B 1 110 ? 16.181 -9.314 38.935 1.00 9.06 109 GLU B N 1
ATOM 1711 C CA . GLU B 1 110 ? 14.966 -9.714 38.258 1.00 9.33 109 GLU B CA 1
ATOM 1712 C C . GLU B 1 110 ? 14.241 -10.869 39.017 1.00 9.69 109 GLU B C 1
ATOM 1713 O O . GLU B 1 110 ? 13.005 -10.848 39.167 1.00 9.99 109 GLU B O 1
ATOM 1719 N N . ASP B 1 111 ? 14.959 -11.883 39.531 1.00 9.78 110 ASP B N 1
ATOM 1720 C CA . ASP B 1 111 ? 14.317 -12.989 40.212 1.00 9.60 110 ASP B CA 1
ATOM 1721 C C . ASP B 1 111 ? 13.519 -12.597 41.416 1.00 10.27 110 ASP B C 1
ATOM 1722 O O . ASP B 1 111 ? 12.478 -13.178 41.760 1.00 11.31 110 ASP B O 1
ATOM 1727 N N . GLU B 1 112 ? 14.021 -11.530 42.145 1.00 10.18 111 GLU B N 1
ATOM 1728 C CA . GLU B 1 112 ? 13.302 -10.975 43.321 1.00 9.62 111 GLU B CA 1
ATOM 1729 C C . GLU B 1 112 ? 11.944 -10.396 42.951 1.00 6.89 111 GLU B C 1
ATOM 1730 O O . GLU B 1 112 ? 11.077 -10.552 43.700 1.00 8.30 111 GLU B O 1
ATOM 1736 N N . LEU B 1 113 ? 11.939 -9.776 41.830 1.00 6.87 112 LEU B N 1
ATOM 1737 C CA . LEU B 1 113 ? 10.697 -9.237 41.383 1.00 6.71 112 LEU B CA 1
ATOM 1738 C C . LEU B 1 113 ? 9.676 -10.312 40.979 1.00 7.61 112 LEU B C 1
ATOM 1739 O O . LEU B 1 113 ? 8.465 -10.185 41.266 1.00 8.67 112 LEU B O 1
ATOM 1744 N N . ARG B 1 114 ? 10.156 -11.361 40.310 1.00 7.29 113 ARG B N 1
ATOM 1745 C CA . ARG B 1 114 ? 9.241 -12.510 40.010 1.00 7.68 113 ARG B CA 1
ATOM 1746 C C . ARG B 1 114 ? 8.740 -13.083 41.291 1.00 9.03 113 ARG B C 1
ATOM 1747 O O . ARG B 1 114 ? 7.517 -13.398 41.428 1.00 9.40 113 ARG B O 1
ATOM 1755 N N . ALA B 1 115 ? 9.594 -13.257 42.320 1.00 9.01 114 ALA B N 1
ATOM 1756 C CA . ALA B 1 115 ? 9.118 -13.861 43.560 1.00 9.69 114 ALA B CA 1
ATOM 1757 C C . ALA B 1 115 ? 8.118 -13.022 44.302 1.00 10.96 114 ALA B C 1
ATOM 1758 O O . ALA B 1 115 ? 7.244 -13.528 45.040 1.00 12.03 114 ALA B O 1
ATOM 1760 N N . ALA B 1 116 ? 8.201 -11.704 44.132 1.00 10.25 115 ALA B N 1
ATOM 1761 C CA . ALA B 1 116 ? 7.317 -10.793 44.810 1.00 12.46 115 ALA B CA 1
ATOM 1762 C C . ALA B 1 116 ? 5.893 -10.767 44.223 1.00 14.21 115 ALA B C 1
ATOM 1763 O O . ALA B 1 116 ? 4.992 -10.078 44.771 1.00 16.12 115 ALA B O 1
ATOM 1765 N N . CYS B 1 117 ? 5.628 -11.473 43.129 1.00 12.57 116 CYS B N 1
ATOM 1766 C CA . CYS B 1 117 ? 4.263 -11.747 42.654 1.00 15.41 116 CYS B CA 1
ATOM 1767 C C . CYS B 1 117 ? 3.651 -13.038 43.183 1.00 18.07 116 CYS B C 1
ATOM 1768 O O . CYS B 1 117 ? 2.524 -13.379 42.761 1.00 21.99 116 CYS B O 1
ATOM 1771 N N . ALA B 1 118 ? 4.320 -13.763 44.071 1.00 20.61 117 ALA B N 1
ATOM 1772 C CA . ALA B 1 118 ? 3.778 -15.100 44.579 1.00 23.73 117 ALA B CA 1
ATOM 1773 C C . ALA B 1 118 ? 2.416 -14.997 45.278 1.00 28.14 117 ALA B C 1
ATOM 1774 O O . ALA B 1 118 ? 2.131 -13.953 45.913 1.00 28.91 117 ALA B O 1
ATOM 1776 N N . PRO B 1 119 ? 1.572 -16.066 45.173 1.00 29.81 118 PRO B N 1
ATOM 1777 C CA . PRO B 1 119 ? 0.386 -16.197 46.052 1.00 31.92 118 PRO B CA 1
ATOM 1778 C C . PRO B 1 119 ? 0.782 -16.098 47.523 1.00 32.33 118 PRO B C 1
ATOM 1779 O O . PRO B 1 119 ? 0.523 -15.080 48.196 1.00 34.01 118 PRO B O 1
#

Secondary structure (DSSP, 8-state):
---TT-EEETTEEE--SS---TTTS-S---TT-SEEE-TTS--SS--TTTGGG-TT--EEE--SS--B-SGGGHHHHHHHHTSS-SGGGTT-B--BSTTTTT-BGGG--HHHHHHTT--/---TT-EEETTEEE--SS---TTTS-S---TT--EEE-TTS--SS--TTTTTT-TT--EEE--SS--B-SGGGHHHHHHHHTSS-SGGGTT-B--BSTTTTT-BGGG--HHHHHHTT--

Sequence (238 aa):
PCPAPCSCAGTLVDCGRRGLTWASLPTAFPVDTTELVLTGNNLTALPPGLLDALPALRTAHLGANPWRCDCRLVPLRAWLAGRPERAPYRDLRCVAPPALRGRLLPYLAEDELRAACAPPCPAPCSCAGTLVDCGRRGLTWASLPTAFPVDTTELVLTGNNLTALPPGLLDALPALRTAHLGANPWRCDCRLVPLRAWLAGRPERAPYRDLRCVAPPALRGRLLPYLAEDELRAACAP

Foldseek 3Di:
DQDVQWDDDDQETENDQRQDEQVPDDPAGPLAHAEYEHAQHAYQAHAACHVVSNVNHQYYHHANYQHEQAQRNLRVQVVLLPHPDNPVQQRAAHCDDPVRHGPGSNPDDNVVRHVRPDD/DQDVQWDDDDLETGNDQRQDEQVRDDPEGDQSHAAYEHAQHAYQAHAACHVVSRVNHNHYHHANYAHEQALRRLRVQVVLQPDPDNVVQQRAAHCDDVVRHGPGSNPDDNVVRHVRPDD

B-factor: mean 15.07, std 9.62, range [2.0, 69.72]

Nearest PDB structures (foldseek):
  8wfs-assembly1_b  TM=9.687E-01  e=5.074E-20  Homo sapiens
  8wfs-assembly1_c  TM=9.602E-01  e=2.886E-18  Homo sapiens
  3rez-assembly3_C  TM=9.146E-01  e=1.030E-15  Homo sapiens
  8wfs-assembly1_E  TM=8.202E-01  e=3.897E-08  Homo sapiens
  3zyn-assembly1_A  TM=8.381E-01  e=2.414E-05  Mus musculus

Solvent-accessible surface area: 11974 Å² total; per-residue (Å²): 153,62,15,103,56,17,61,46,68,79,49,67,3,45,0,1,170,97,44,8,48,76,99,60,11,19,137,70,15,18,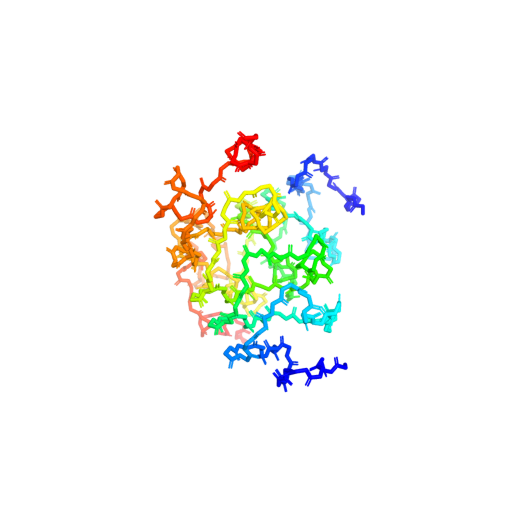104,76,0,19,58,0,16,0,20,26,8,82,0,63,1,2,28,93,44,11,9,116,62,7,63,37,3,145,55,4,80,3,6,81,11,53,2,100,0,11,53,117,0,38,46,1,36,51,22,0,41,37,23,28,70,91,49,82,11,126,102,2,109,0,64,22,15,123,95,11,168,37,84,50,0,0,88,4,44,67,83,50,0,143,68,22,58,73,182,165,53,18,105,54,14,63,51,77,79,56,71,4,50,0,1,172,93,43,8,50,77,98,60,16,19,141,67,10,33,79,86,0,37,42,1,16,0,20,26,7,84,0,63,2,3,28,95,42,11,7,102,56,6,26,14,2,137,42,6,81,4,6,80,9,52,1,98,0,12,53,119,0,37,40,3,42,50,19,5,60,64,55,83,115,141,64,90,17,129,101,2,110,0,62,21,15,124,96,12,167,37,82,49,1,13,82,5,44,63,83,50,0,142,69,22,58,74,188

Radius of gyration: 20.94 Å; Cα contacts (8 Å, |Δi|>4): 475; chains: 2; bounding box: 49×46×55 Å